Protein AF-A0A7S3U3I6-F1 (afdb_monomer_lite)

Structure (mmCIF, N/CA/C/O backbone):
data_AF-A0A7S3U3I6-F1
#
_entry.id   AF-A0A7S3U3I6-F1
#
loop_
_atom_site.group_PDB
_atom_site.id
_atom_site.type_symbol
_atom_site.label_atom_id
_atom_site.label_alt_id
_atom_site.label_comp_id
_atom_site.label_asym_id
_atom_site.label_entity_id
_atom_site.label_seq_id
_atom_site.pdbx_PDB_ins_code
_atom_site.Cartn_x
_atom_site.Cartn_y
_atom_site.Cartn_z
_atom_site.occupancy
_atom_site.B_iso_or_equiv
_atom_site.auth_seq_id
_atom_site.auth_comp_id
_atom_site.auth_asym_id
_atom_site.auth_atom_id
_atom_site.pdbx_PDB_model_num
ATOM 1 N N . GLY A 1 1 ? 5.112 -5.100 -53.451 1.00 37.47 1 GLY A N 1
ATOM 2 C CA . GLY A 1 1 ? 5.862 -5.300 -52.203 1.00 37.47 1 GLY A CA 1
ATOM 3 C C . GLY A 1 1 ? 5.163 -4.511 -51.132 1.00 37.47 1 GLY A C 1
ATOM 4 O O . GLY A 1 1 ? 5.104 -3.299 -51.260 1.00 37.47 1 GLY A O 1
ATOM 5 N N . GLY A 1 2 ? 4.531 -5.191 -50.181 1.00 43.72 2 GLY A N 1
ATOM 6 C CA . GLY A 1 2 ? 3.952 -4.549 -49.007 1.00 43.72 2 GLY A CA 1
ATOM 7 C C . GLY A 1 2 ? 4.929 -4.697 -47.853 1.00 43.72 2 GLY A C 1
ATOM 8 O O . GLY A 1 2 ? 5.179 -5.818 -47.425 1.00 43.72 2 GLY A O 1
ATOM 9 N N . GLU A 1 3 ? 5.477 -3.589 -47.367 1.00 42.44 3 GLU A N 1
ATOM 10 C CA . GLU A 1 3 ? 6.184 -3.547 -46.089 1.00 42.44 3 GLU A CA 1
ATOM 11 C C . GLU A 1 3 ? 5.252 -2.912 -45.058 1.00 42.44 3 GLU A C 1
ATOM 13 O O . GLU A 1 3 ? 5.137 -1.695 -44.933 1.00 42.44 3 GLU A O 1
ATOM 18 N N . GLY A 1 4 ? 4.529 -3.774 -44.344 1.00 44.22 4 GLY A N 1
ATOM 19 C CA . GLY A 1 4 ? 3.854 -3.418 -43.105 1.00 44.22 4 GLY A CA 1
ATOM 20 C C . GLY A 1 4 ? 4.873 -3.401 -41.972 1.00 44.22 4 GLY A C 1
ATOM 21 O O . GLY A 1 4 ? 5.072 -4.410 -41.303 1.00 44.22 4 GLY A O 1
ATOM 22 N N . GLY A 1 5 ? 5.531 -2.261 -41.767 1.00 40.06 5 GLY A N 1
ATOM 23 C CA . GLY A 1 5 ? 6.366 -2.014 -40.594 1.00 40.06 5 GLY A CA 1
ATOM 24 C C . GLY A 1 5 ? 5.493 -1.757 -39.368 1.00 40.06 5 GLY A C 1
ATOM 25 O O . GLY A 1 5 ? 5.186 -0.609 -39.050 1.00 40.06 5 GLY A O 1
ATOM 26 N N . GLY A 1 6 ? 5.068 -2.822 -38.687 1.00 44.16 6 GLY A N 1
ATOM 27 C CA . GLY A 1 6 ? 4.481 -2.712 -37.356 1.00 44.16 6 GLY A CA 1
ATOM 28 C C . GLY A 1 6 ? 5.524 -2.145 -36.397 1.00 44.16 6 GLY A C 1
ATOM 29 O O . GLY A 1 6 ? 6.498 -2.823 -36.078 1.00 44.16 6 GLY A O 1
ATOM 30 N N . LYS A 1 7 ? 5.345 -0.891 -35.962 1.00 51.12 7 LYS A N 1
ATOM 31 C CA . LYS A 1 7 ? 6.119 -0.312 -34.860 1.00 51.12 7 LYS A CA 1
ATOM 32 C C . LYS A 1 7 ? 5.881 -1.181 -33.629 1.00 51.12 7 LYS A C 1
ATOM 34 O O . LYS A 1 7 ? 4.783 -1.169 -33.080 1.00 51.12 7 LYS A O 1
ATOM 39 N N . GLY A 1 8 ? 6.896 -1.949 -33.243 1.00 48.00 8 GLY A N 1
ATOM 40 C CA . GLY A 1 8 ? 6.916 -2.630 -31.959 1.00 48.00 8 GLY A CA 1
ATOM 41 C C . GLY A 1 8 ? 6.719 -1.583 -30.873 1.00 48.00 8 GLY A C 1
ATOM 42 O O . GLY A 1 8 ? 7.498 -0.638 -30.770 1.00 48.00 8 GLY A O 1
ATOM 43 N N . GLU A 1 9 ? 5.633 -1.712 -30.127 1.00 54.22 9 GLU A N 1
ATOM 44 C CA . GLU A 1 9 ? 5.419 -0.971 -28.893 1.00 54.22 9 GLU A CA 1
ATOM 45 C C . GLU A 1 9 ? 6.648 -1.238 -28.008 1.00 54.22 9 GLU A C 1
ATOM 47 O O . GLU A 1 9 ? 6.913 -2.389 -27.654 1.00 54.22 9 GLU A O 1
ATOM 52 N N . GLU A 1 10 ? 7.477 -0.218 -27.750 1.00 60.72 10 GLU A N 1
ATOM 53 C CA . GLU A 1 10 ? 8.686 -0.396 -26.944 1.00 60.72 10 GLU A CA 1
ATOM 54 C C . GLU A 1 10 ? 8.270 -0.933 -25.575 1.00 60.72 10 GLU A C 1
ATOM 56 O O . GLU A 1 10 ? 7.534 -0.270 -24.841 1.00 60.72 10 GLU A O 1
ATOM 61 N N . VAL A 1 11 ? 8.736 -2.142 -25.253 1.00 64.12 11 VAL A N 1
ATOM 62 C CA . VAL A 1 11 ? 8.244 -3.002 -24.160 1.00 64.12 11 VAL A CA 1
ATOM 63 C C . VAL A 1 11 ? 8.288 -2.326 -22.772 1.00 64.12 11 VAL A C 1
ATOM 65 O O . VAL A 1 11 ? 7.593 -2.763 -21.861 1.00 64.12 11 VAL A O 1
ATOM 68 N N . GLY A 1 12 ? 8.998 -1.203 -22.611 1.00 70.75 12 GLY A N 1
ATOM 69 C CA . GLY A 1 12 ? 9.067 -0.404 -21.379 1.00 70.75 12 GLY A CA 1
ATOM 70 C C . GLY A 1 12 ? 8.345 0.953 -21.405 1.00 70.75 12 GLY A C 1
ATOM 71 O O . GLY A 1 12 ? 8.591 1.776 -20.519 1.00 70.75 12 GLY A O 1
ATOM 72 N N . SER A 1 13 ? 7.497 1.228 -22.399 1.00 73.88 13 SER A N 1
ATOM 73 C CA . SER A 1 13 ? 6.818 2.522 -22.562 1.00 73.88 13 SER A CA 1
ATOM 74 C C . SER A 1 13 ? 5.290 2.427 -22.434 1.00 73.88 13 SER A C 1
ATOM 76 O O . SER A 1 13 ? 4.687 1.391 -22.706 1.00 73.88 13 SER A O 1
ATOM 78 N N . ILE A 1 14 ? 4.656 3.520 -22.001 1.00 74.00 14 ILE A N 1
ATOM 79 C CA . ILE A 1 14 ? 3.203 3.727 -21.984 1.00 74.00 14 ILE A CA 1
ATOM 80 C C . ILE A 1 14 ? 2.933 4.931 -22.887 1.00 74.00 14 ILE A C 1
ATOM 82 O O . ILE A 1 14 ? 3.318 6.053 -22.560 1.00 74.00 14 ILE A O 1
ATOM 86 N N . GLY A 1 15 ? 2.349 4.698 -24.066 1.00 72.69 15 GLY A N 1
ATOM 87 C CA . GLY A 1 15 ? 2.121 5.763 -25.053 1.00 72.69 15 GLY A CA 1
ATOM 88 C C . GLY A 1 15 ? 3.408 6.451 -25.538 1.00 72.69 15 GLY A C 1
ATOM 89 O O . GLY A 1 15 ? 3.387 7.641 -25.837 1.00 72.69 15 GLY A O 1
ATOM 90 N N . GLY A 1 16 ? 4.537 5.731 -25.566 1.00 75.81 16 GLY A N 1
ATOM 91 C CA . GLY A 1 16 ? 5.854 6.271 -25.934 1.00 75.81 16 GLY A CA 1
ATOM 92 C C . GLY A 1 16 ? 6.594 7.010 -24.810 1.00 75.81 16 GLY A C 1
ATOM 93 O O . GLY A 1 16 ? 7.712 7.471 -25.019 1.00 75.81 16 GLY A O 1
ATOM 94 N N . VAL A 1 17 ? 6.013 7.109 -23.608 1.00 81.62 17 VAL A N 1
ATOM 95 C CA . VAL A 1 17 ? 6.689 7.641 -22.412 1.00 81.62 17 VAL A CA 1
ATOM 96 C C . VAL A 1 17 ? 7.253 6.479 -21.591 1.00 81.62 17 VAL A C 1
ATOM 98 O O . VAL A 1 17 ? 6.531 5.504 -21.386 1.00 81.62 17 VAL A O 1
ATOM 101 N N . PRO A 1 18 ? 8.493 6.549 -21.069 1.00 91.50 18 PRO A N 1
ATOM 102 C CA . PRO A 1 18 ? 9.017 5.516 -20.175 1.00 91.50 18 PRO A CA 1
ATOM 103 C C . PRO A 1 18 ? 8.065 5.245 -19.002 1.00 91.50 18 PRO A C 1
ATOM 105 O O . PRO A 1 18 ? 7.634 6.186 -18.332 1.00 91.50 18 PRO A O 1
ATOM 108 N N . ALA A 1 19 ? 7.746 3.974 -18.741 1.00 92.62 19 ALA A N 1
ATOM 109 C CA . ALA A 1 19 ? 6.706 3.586 -17.783 1.00 92.62 19 ALA A CA 1
ATOM 110 C C . ALA A 1 19 ? 6.929 4.176 -16.378 1.00 92.62 19 ALA A C 1
ATOM 112 O O . ALA A 1 19 ? 5.998 4.712 -15.781 1.00 92.62 19 ALA A O 1
ATOM 113 N N . VAL A 1 20 ? 8.175 4.167 -15.892 1.00 95.88 20 VAL A N 1
ATOM 114 C CA . VAL A 1 20 ? 8.541 4.747 -14.588 1.00 95.88 20 VAL A CA 1
ATOM 115 C C . VAL A 1 20 ? 8.333 6.261 -14.568 1.00 95.88 20 VAL A C 1
ATOM 117 O O . VAL A 1 20 ? 7.795 6.799 -13.605 1.00 95.88 20 VAL A O 1
ATOM 120 N N . ARG A 1 21 ? 8.681 6.968 -15.650 1.00 95.88 21 ARG A N 1
ATOM 121 C CA . ARG A 1 21 ? 8.442 8.416 -15.748 1.00 95.88 21 ARG A CA 1
ATOM 122 C C . ARG A 1 21 ? 6.946 8.732 -15.719 1.00 95.88 21 ARG A C 1
ATOM 124 O O . ARG A 1 21 ? 6.551 9.711 -15.093 1.00 95.88 21 ARG A O 1
ATOM 131 N N . PHE A 1 22 ? 6.129 7.925 -16.393 1.00 95.56 22 PHE A N 1
ATOM 132 C CA . PHE A 1 22 ? 4.676 8.076 -16.351 1.00 95.56 22 PHE A CA 1
ATOM 133 C C . PHE A 1 22 ? 4.130 7.834 -14.936 1.00 95.56 22 PHE A C 1
ATOM 135 O O . PHE A 1 22 ? 3.395 8.672 -14.424 1.00 95.56 22 PHE A O 1
ATOM 142 N N . LEU A 1 23 ? 4.563 6.754 -14.276 1.00 96.56 23 LEU A N 1
ATOM 143 C CA . LEU A 1 23 ? 4.208 6.436 -12.890 1.00 96.56 23 LEU A CA 1
ATOM 144 C C . LEU A 1 23 ? 4.522 7.588 -11.927 1.00 96.56 23 LEU A C 1
ATOM 146 O O . LEU A 1 23 ? 3.629 8.028 -11.209 1.00 96.56 23 LEU A O 1
ATOM 150 N N . LEU A 1 24 ? 5.751 8.110 -11.940 1.00 96.69 24 LEU A N 1
ATOM 151 C CA . LEU A 1 24 ? 6.147 9.213 -11.056 1.00 96.69 24 LEU A CA 1
ATOM 152 C C . LEU A 1 24 ? 5.411 10.520 -11.388 1.00 96.69 24 LEU A C 1
ATOM 154 O O . LEU A 1 24 ? 5.084 11.298 -10.495 1.00 96.69 24 LEU A O 1
ATOM 158 N N . GLY A 1 25 ? 5.099 10.753 -12.666 1.00 96.19 25 GLY A N 1
ATOM 159 C CA . GLY A 1 25 ? 4.244 11.865 -13.081 1.00 96.19 25 GLY A CA 1
ATOM 160 C C . GLY A 1 25 ? 2.833 11.763 -12.498 1.00 96.19 25 GLY A C 1
ATOM 161 O O . GLY A 1 25 ? 2.324 12.746 -11.965 1.00 96.19 25 GLY A O 1
ATOM 162 N N . CYS A 1 26 ? 2.221 10.574 -12.546 1.00 95.00 26 CYS A N 1
ATOM 163 C CA . CYS A 1 26 ? 0.936 10.317 -11.897 1.00 95.00 26 CYS A CA 1
ATOM 164 C C . CYS A 1 26 ? 1.032 10.489 -10.380 1.00 95.00 26 CYS A C 1
ATOM 166 O O . CYS A 1 26 ? 0.187 11.162 -9.806 1.00 95.00 26 CYS A O 1
ATOM 168 N N . LEU A 1 27 ? 2.066 9.939 -9.740 1.00 95.50 27 LEU A N 1
ATOM 169 C CA . LEU A 1 27 ? 2.263 10.047 -8.295 1.00 95.50 27 LEU A CA 1
ATOM 170 C C . LEU A 1 27 ? 2.212 11.508 -7.824 1.00 95.50 27 LEU A C 1
ATOM 172 O O . LEU A 1 27 ? 1.440 11.847 -6.936 1.00 95.50 27 LEU A O 1
ATOM 176 N N . ARG A 1 28 ? 2.953 12.390 -8.502 1.00 94.12 28 ARG A N 1
ATOM 177 C CA . ARG A 1 28 ? 3.013 13.828 -8.188 1.00 94.12 28 ARG A CA 1
ATOM 178 C C . ARG A 1 28 ? 1.715 14.575 -8.476 1.00 94.12 28 ARG A C 1
ATOM 180 O O . ARG A 1 28 ? 1.442 15.582 -7.838 1.00 94.12 28 ARG A O 1
ATOM 187 N N . ALA A 1 29 ? 0.931 14.118 -9.449 1.00 92.81 29 ALA A N 1
ATOM 188 C CA . ALA A 1 29 ? -0.339 14.751 -9.797 1.00 92.81 29 ALA A CA 1
ATOM 189 C C . ALA A 1 29 ? -1.441 14.495 -8.755 1.00 92.81 29 ALA A C 1
ATOM 191 O O . ALA A 1 29 ? -2.375 15.285 -8.660 1.00 92.81 29 ALA A O 1
ATOM 192 N N . PHE A 1 30 ? -1.332 13.401 -7.999 1.00 88.00 30 PHE A N 1
ATOM 193 C CA . PHE A 1 30 ? -2.314 12.967 -7.000 1.00 88.00 30 PHE A CA 1
ATOM 194 C C . PHE A 1 30 ? -1.783 13.061 -5.562 1.00 88.00 30 PHE A C 1
ATOM 196 O O . PHE A 1 30 ? -2.399 12.528 -4.637 1.00 88.00 30 PHE A O 1
ATOM 203 N N . ASP A 1 31 ? -0.637 13.714 -5.371 1.00 83.12 31 ASP A N 1
ATOM 204 C CA . ASP A 1 31 ? -0.024 13.858 -4.058 1.00 83.12 31 ASP A CA 1
ATOM 205 C C . ASP A 1 31 ? -0.957 14.610 -3.093 1.00 83.12 31 ASP A C 1
ATOM 207 O O . ASP A 1 31 ? -1.522 15.655 -3.428 1.00 83.12 31 ASP A O 1
ATOM 211 N N . GLY A 1 32 ? -1.146 14.048 -1.899 1.00 85.06 32 GLY A N 1
ATOM 212 C CA . GLY A 1 32 ? -2.012 14.606 -0.859 1.00 85.06 32 GLY A CA 1
ATOM 213 C C . GLY A 1 32 ? -3.526 14.556 -1.122 1.00 85.06 32 GLY A C 1
ATOM 214 O O . GLY A 1 32 ? -4.253 15.331 -0.497 1.00 85.06 32 GLY A O 1
ATOM 215 N N . GLU A 1 33 ? -4.025 13.687 -2.008 1.00 92.31 33 GLU A N 1
ATOM 216 C CA . GLU A 1 33 ? -5.468 13.497 -2.229 1.00 92.31 33 GLU A CA 1
ATOM 217 C C . GLU A 1 33 ? -6.193 13.040 -0.946 1.00 92.31 33 GLU A C 1
ATOM 219 O O . GLU A 1 33 ? -5.807 12.066 -0.304 1.00 92.31 33 GLU A O 1
ATOM 224 N N . LYS A 1 34 ? -7.279 13.729 -0.575 1.00 90.81 34 LYS A N 1
ATOM 225 C CA . LYS A 1 34 ? -8.028 13.480 0.672 1.00 90.81 34 LYS A CA 1
ATOM 226 C C . LYS A 1 34 ? -9.437 12.951 0.443 1.00 90.81 34 LYS A C 1
ATOM 228 O O . LYS A 1 34 ? -10.029 12.402 1.371 1.00 90.81 34 LYS A O 1
ATOM 233 N N . ASP A 1 35 ? -9.999 13.114 -0.755 1.00 92.94 35 ASP A N 1
ATOM 234 C CA . ASP A 1 35 ? -11.304 12.544 -1.074 1.00 92.94 35 ASP A CA 1
ATOM 235 C C . ASP A 1 35 ? -11.174 11.012 -1.178 1.00 92.94 35 ASP A C 1
ATOM 237 O O . ASP A 1 35 ? -10.380 10.511 -1.981 1.00 92.94 35 ASP A O 1
ATOM 241 N N . PRO A 1 36 ? -11.951 10.229 -0.407 1.00 94.12 36 PRO A N 1
ATOM 242 C CA . PRO A 1 36 ? -11.811 8.774 -0.365 1.00 94.12 36 PRO A CA 1
ATOM 243 C C . PRO A 1 36 ? -12.110 8.101 -1.717 1.00 94.12 36 PRO A C 1
ATOM 245 O O . PRO A 1 36 ? -11.595 7.018 -1.996 1.00 94.12 36 PRO A O 1
ATOM 248 N N . ARG A 1 37 ? -12.910 8.720 -2.594 1.00 94.25 37 ARG A N 1
ATOM 249 C CA . ARG A 1 37 ? -13.220 8.187 -3.934 1.00 94.25 37 ARG A CA 1
ATOM 250 C C . ARG A 1 37 ? -12.038 8.367 -4.872 1.00 94.25 37 ARG A C 1
ATOM 252 O O . ARG A 1 37 ? -11.672 7.441 -5.606 1.00 94.25 37 ARG A O 1
ATOM 259 N N . ASN A 1 38 ? -11.424 9.543 -4.814 1.00 95.12 38 ASN A N 1
ATOM 260 C CA . ASN A 1 38 ? -10.238 9.848 -5.598 1.00 95.12 38 ASN A CA 1
ATOM 261 C C . ASN A 1 38 ? -9.046 9.028 -5.103 1.00 95.12 38 ASN A C 1
ATOM 263 O O . ASN A 1 38 ? -8.368 8.414 -5.922 1.00 95.12 38 ASN A O 1
ATOM 267 N N . LEU A 1 39 ? -8.859 8.913 -3.784 1.00 95.75 39 LEU A N 1
ATOM 268 C CA . LEU A 1 39 ? -7.817 8.080 -3.186 1.00 95.75 39 LEU A CA 1
ATOM 269 C C . LEU A 1 39 ? -7.962 6.613 -3.606 1.00 95.75 39 LEU A C 1
ATOM 271 O O . LEU A 1 39 ? -6.990 5.987 -4.023 1.00 95.75 39 LEU A O 1
ATOM 275 N N . LEU A 1 40 ? -9.179 6.059 -3.575 1.00 96.25 40 LEU A N 1
ATOM 276 C CA . LEU A 1 40 ? -9.415 4.690 -4.035 1.00 96.25 40 LEU A CA 1
ATOM 277 C C . LEU A 1 40 ? -9.026 4.511 -5.513 1.00 96.25 40 LEU A C 1
ATOM 279 O O . LEU A 1 40 ? -8.371 3.528 -5.866 1.00 96.25 40 LEU A O 1
ATOM 283 N N . SER A 1 41 ? -9.396 5.467 -6.367 1.00 96.19 41 SER A N 1
ATOM 284 C CA . SER A 1 41 ? -9.062 5.455 -7.798 1.00 96.19 41 SER A CA 1
ATOM 285 C C . SER A 1 41 ? -7.553 5.584 -8.030 1.00 96.19 41 SER A C 1
ATOM 287 O O . SER A 1 41 ? -6.975 4.848 -8.833 1.00 96.19 41 SER A O 1
ATOM 289 N N . PHE A 1 42 ? -6.899 6.465 -7.276 1.00 96.06 42 PHE A N 1
ATOM 290 C CA . PHE A 1 42 ? -5.458 6.676 -7.302 1.00 96.06 42 PHE A CA 1
ATOM 291 C C . PHE A 1 42 ? -4.692 5.413 -6.898 1.00 96.06 42 PHE A C 1
ATOM 293 O O . PHE A 1 42 ? -3.815 4.966 -7.637 1.00 96.06 42 PHE A O 1
ATOM 300 N N . LEU A 1 43 ? -5.073 4.764 -5.794 1.00 97.12 43 LEU A N 1
ATOM 301 C CA . LEU A 1 43 ? -4.449 3.517 -5.347 1.00 97.12 43 LEU A CA 1
ATOM 302 C C . LEU A 1 43 ? -4.577 2.411 -6.406 1.00 97.12 43 LEU A C 1
ATOM 304 O O . LEU A 1 43 ? -3.614 1.689 -6.669 1.00 97.12 43 LEU A O 1
ATOM 308 N N . GLN A 1 44 ? -5.737 2.289 -7.057 1.00 97.25 44 GLN A N 1
ATOM 309 C CA . GLN A 1 44 ? -5.948 1.314 -8.133 1.00 97.25 44 GLN A CA 1
ATOM 310 C C . GLN A 1 44 ? -5.096 1.605 -9.375 1.00 97.25 44 GLN A C 1
ATOM 312 O O . GLN A 1 44 ? -4.565 0.666 -9.986 1.00 97.25 44 GLN A O 1
ATOM 317 N N . LEU A 1 45 ? -4.948 2.883 -9.735 1.00 96.69 45 LEU A N 1
ATOM 318 C CA . LEU A 1 45 ? -4.067 3.326 -10.812 1.00 96.69 45 LEU A CA 1
ATOM 319 C C . LEU A 1 45 ? -2.610 2.984 -10.486 1.00 96.69 45 LEU A C 1
ATOM 321 O O . LEU A 1 45 ? -1.962 2.289 -11.271 1.00 96.69 45 LEU A O 1
ATOM 325 N N . LEU A 1 46 ? -2.119 3.390 -9.311 1.00 97.06 46 LEU A N 1
ATOM 326 C CA . LEU A 1 46 ? -0.752 3.103 -8.875 1.00 97.06 46 LEU A CA 1
ATOM 327 C C . LEU A 1 46 ? -0.460 1.609 -8.863 1.00 97.06 46 LEU A C 1
ATOM 329 O O . LEU A 1 46 ? 0.568 1.195 -9.388 1.00 97.06 46 LEU A O 1
ATOM 333 N N . ARG A 1 47 ? -1.376 0.784 -8.346 1.00 97.88 47 ARG A N 1
ATOM 334 C CA . ARG A 1 47 ? -1.239 -0.680 -8.367 1.00 97.88 47 ARG A CA 1
ATOM 335 C C . ARG A 1 47 ? -0.990 -1.201 -9.777 1.00 97.88 47 ARG A C 1
ATOM 337 O O . ARG A 1 47 ? -0.096 -2.016 -9.985 1.00 97.88 47 ARG A O 1
ATOM 344 N N . THR A 1 48 ? -1.779 -0.729 -10.738 1.00 97.81 48 THR A N 1
ATOM 345 C CA . THR A 1 48 ? -1.677 -1.150 -12.141 1.00 97.81 48 THR A CA 1
ATOM 346 C C . THR A 1 48 ? -0.332 -0.742 -12.737 1.00 97.81 48 THR A C 1
ATOM 348 O O . THR A 1 48 ? 0.321 -1.541 -13.407 1.00 97.81 48 THR A O 1
ATOM 351 N N . LEU A 1 49 ? 0.116 0.483 -12.456 1.00 97.12 49 LEU A N 1
ATOM 352 C CA . LEU A 1 49 ? 1.382 1.006 -12.960 1.00 97.12 49 LEU A CA 1
ATOM 353 C C . LEU A 1 49 ? 2.599 0.332 -12.314 1.00 97.12 49 LEU A C 1
ATOM 355 O O . LEU A 1 49 ? 3.541 -0.002 -13.028 1.00 97.12 49 LEU A O 1
ATOM 359 N N . CYS A 1 50 ? 2.563 0.061 -11.008 1.00 97.69 50 CYS A N 1
ATOM 360 C CA . CYS A 1 50 ? 3.614 -0.674 -10.300 1.00 97.69 50 CYS A CA 1
ATOM 361 C C . CYS A 1 50 ? 3.740 -2.103 -10.838 1.00 97.69 50 CYS A C 1
ATOM 363 O O . CYS A 1 50 ? 4.832 -2.519 -11.220 1.00 97.69 50 CYS A O 1
ATOM 365 N N . ALA A 1 51 ? 2.617 -2.821 -10.962 1.00 96.88 51 ALA A N 1
ATOM 366 C CA . ALA A 1 51 ? 2.602 -4.171 -11.525 1.00 96.88 51 ALA A CA 1
ATOM 367 C C . ALA A 1 51 ? 3.133 -4.192 -12.966 1.00 96.88 51 ALA A C 1
ATOM 369 O O . ALA A 1 51 ? 3.865 -5.103 -13.349 1.00 96.88 51 ALA A O 1
ATOM 370 N N . ARG A 1 52 ? 2.808 -3.169 -13.771 1.00 95.50 52 ARG A N 1
ATOM 371 C CA . ARG A 1 52 ? 3.347 -3.032 -15.128 1.00 95.50 52 ARG A CA 1
ATOM 372 C C . ARG A 1 52 ? 4.853 -2.785 -15.117 1.00 95.50 52 ARG A C 1
ATOM 374 O O . ARG A 1 52 ? 5.545 -3.438 -15.891 1.00 95.50 52 ARG A O 1
ATOM 381 N N . CYS A 1 53 ? 5.348 -1.876 -14.274 1.00 96.31 53 CYS A N 1
ATOM 382 C CA . CYS A 1 53 ? 6.780 -1.583 -14.158 1.00 96.31 53 CYS A CA 1
ATOM 383 C C . CYS A 1 53 ? 7.576 -2.822 -13.733 1.00 96.31 53 CYS A C 1
ATOM 385 O O . CYS A 1 53 ? 8.629 -3.083 -14.314 1.00 96.31 53 CYS A O 1
ATOM 387 N N . GLU A 1 54 ? 7.045 -3.617 -12.799 1.00 95.06 54 GLU A N 1
ATOM 388 C CA . GLU A 1 54 ? 7.635 -4.900 -12.405 1.00 95.06 54 GLU A CA 1
ATOM 389 C C . GLU A 1 54 ? 7.641 -5.892 -13.576 1.00 95.06 54 GLU A C 1
ATOM 391 O O . GLU A 1 54 ? 8.691 -6.417 -13.939 1.00 95.06 54 GLU A O 1
ATOM 396 N N . ALA A 1 55 ? 6.486 -6.106 -14.216 1.00 94.88 55 ALA A N 1
ATOM 397 C CA . ALA A 1 55 ? 6.314 -7.124 -15.253 1.00 94.88 55 ALA A CA 1
ATOM 398 C C . ALA A 1 55 ? 7.205 -6.910 -16.486 1.00 94.88 55 ALA A C 1
ATOM 400 O O . ALA A 1 55 ? 7.604 -7.879 -17.128 1.00 94.88 55 ALA A O 1
ATOM 401 N N . VAL A 1 56 ? 7.507 -5.655 -16.832 1.00 93.44 56 VAL A N 1
ATOM 402 C CA . VAL A 1 56 ? 8.374 -5.320 -17.976 1.00 93.44 56 VAL A CA 1
ATOM 403 C C . VAL A 1 56 ? 9.814 -5.012 -17.571 1.00 93.44 56 VAL A C 1
ATOM 405 O O . VAL A 1 56 ? 10.593 -4.584 -18.420 1.00 93.44 56 VAL A O 1
ATOM 408 N N . ALA A 1 57 ? 10.163 -5.196 -16.291 1.00 93.50 57 ALA A N 1
ATOM 409 C CA . ALA A 1 57 ? 11.455 -4.811 -15.724 1.00 93.50 57 ALA A CA 1
ATOM 410 C C . ALA A 1 57 ? 11.860 -3.382 -16.138 1.00 93.50 57 ALA A C 1
ATOM 412 O O . ALA A 1 57 ? 12.953 -3.148 -16.658 1.00 93.50 57 ALA A O 1
ATOM 413 N N . ALA A 1 58 ? 10.937 -2.430 -15.963 1.00 94.50 58 ALA A N 1
ATOM 414 C CA . ALA A 1 58 ? 11.103 -1.072 -16.457 1.00 94.50 58 ALA A CA 1
ATOM 415 C C . ALA A 1 58 ? 12.381 -0.424 -15.898 1.00 94.50 58 ALA A C 1
ATOM 417 O O . ALA A 1 58 ? 12.655 -0.472 -14.696 1.00 94.50 58 ALA A O 1
ATOM 418 N N . ALA A 1 59 ? 13.158 0.213 -16.776 1.00 93.25 59 ALA A N 1
ATOM 419 C CA . ALA A 1 59 ? 14.370 0.919 -16.380 1.00 93.25 59 ALA A CA 1
ATOM 420 C C . ALA A 1 59 ? 14.047 2.016 -15.349 1.00 93.25 59 ALA A C 1
ATOM 422 O O . ALA A 1 59 ? 13.127 2.811 -15.557 1.00 93.25 59 ALA A O 1
ATOM 423 N N . GLY A 1 60 ? 14.801 2.056 -14.248 1.00 95.00 60 GLY A N 1
ATOM 424 C CA . GLY A 1 60 ? 14.581 2.998 -13.146 1.00 95.00 60 GLY A CA 1
ATOM 425 C C . GLY A 1 60 ? 13.545 2.551 -12.107 1.00 95.00 60 GLY A C 1
ATOM 426 O O . GLY A 1 60 ? 13.270 3.298 -11.172 1.00 95.00 60 GLY A O 1
ATOM 427 N N . TRP A 1 61 ? 12.922 1.372 -12.262 1.00 96.75 61 TRP A N 1
ATOM 428 C CA . TRP A 1 61 ? 11.880 0.926 -11.331 1.00 96.75 61 TRP A CA 1
ATOM 429 C C . TRP A 1 61 ? 12.433 0.694 -9.923 1.00 96.75 61 TRP A C 1
ATOM 431 O O . TRP A 1 61 ? 11.832 1.150 -8.958 1.00 96.75 61 TRP A O 1
ATOM 441 N N . SER A 1 62 ? 13.602 0.055 -9.802 1.00 95.94 62 SER A N 1
ATOM 442 C CA . SER A 1 62 ? 14.239 -0.206 -8.502 1.00 95.94 62 SER A CA 1
ATOM 443 C C . SER A 1 62 ? 14.459 1.077 -7.698 1.00 95.94 62 SER A C 1
ATOM 445 O O . SER A 1 62 ? 14.265 1.089 -6.489 1.00 95.94 62 SER A O 1
ATOM 447 N N . GLU A 1 63 ? 14.850 2.148 -8.382 1.00 96.25 63 GLU A N 1
ATOM 448 C CA . GLU A 1 63 ? 15.140 3.462 -7.823 1.00 96.25 63 GLU A CA 1
ATOM 449 C C . GLU A 1 63 ? 13.855 4.229 -7.476 1.00 96.25 63 GLU A C 1
ATOM 451 O O . GLU A 1 63 ? 13.823 4.972 -6.500 1.00 96.25 63 GLU A O 1
ATOM 456 N N . ALA A 1 64 ? 12.781 4.022 -8.244 1.00 97.56 64 ALA A N 1
ATOM 457 C CA . ALA A 1 64 ? 11.489 4.676 -8.044 1.00 97.56 64 ALA A CA 1
ATOM 458 C C . ALA A 1 64 ? 10.640 4.059 -6.917 1.00 97.56 64 ALA A C 1
ATOM 460 O O . ALA A 1 64 ? 9.741 4.726 -6.407 1.00 97.56 64 ALA A O 1
ATOM 461 N N . VAL A 1 65 ? 10.906 2.807 -6.520 1.00 97.94 65 VAL A N 1
ATOM 462 C CA . VAL A 1 65 ? 10.137 2.093 -5.479 1.00 97.94 65 VAL A CA 1
ATOM 463 C C . VAL A 1 65 ? 10.059 2.882 -4.169 1.00 97.94 65 VAL A C 1
ATOM 465 O O . VAL A 1 65 ? 9.000 2.887 -3.549 1.00 97.94 65 VAL A O 1
ATOM 468 N N . GLY A 1 66 ? 11.134 3.574 -3.773 1.00 98.06 66 GLY A N 1
ATOM 469 C CA . GLY A 1 66 ? 11.153 4.404 -2.562 1.00 98.06 66 GLY A CA 1
ATOM 470 C C . GLY A 1 66 ? 10.150 5.560 -2.615 1.00 98.06 66 GLY A C 1
ATOM 471 O O . GLY A 1 66 ? 9.296 5.657 -1.744 1.00 98.06 66 GLY A O 1
ATOM 472 N N . GLU A 1 67 ? 10.175 6.364 -3.685 1.00 97.62 67 GLU A N 1
ATOM 473 C CA . GLU A 1 67 ? 9.257 7.509 -3.860 1.00 97.62 67 GLU A CA 1
ATOM 474 C C . GLU A 1 67 ? 7.789 7.050 -3.877 1.00 97.62 67 GLU A C 1
ATOM 476 O O . GLU A 1 67 ? 6.917 7.684 -3.283 1.00 97.62 67 GLU A O 1
ATOM 481 N N . VAL A 1 68 ? 7.506 5.906 -4.511 1.00 97.69 68 VAL A N 1
ATOM 482 C CA . VAL A 1 68 ? 6.156 5.327 -4.510 1.00 97.69 68 VAL A CA 1
ATOM 483 C C . VAL A 1 68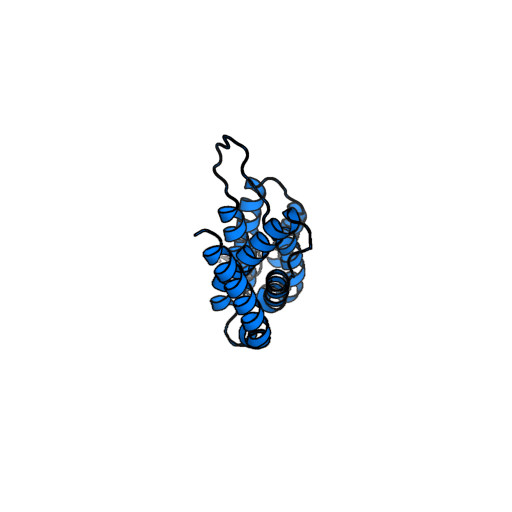 ? 5.765 4.829 -3.120 1.00 97.69 68 VAL A C 1
ATOM 485 O O . VAL A 1 68 ? 4.627 5.040 -2.704 1.00 97.69 68 VAL A O 1
ATOM 488 N N . PHE A 1 69 ? 6.679 4.171 -2.403 1.00 98.19 69 PHE A N 1
ATOM 489 C CA . PHE A 1 69 ? 6.419 3.692 -1.050 1.00 98.19 69 PHE A CA 1
ATOM 490 C C . PHE A 1 69 ? 6.094 4.846 -0.102 1.00 98.19 69 PHE A C 1
ATOM 492 O O . PHE A 1 69 ? 5.063 4.776 0.558 1.00 98.19 69 PHE A O 1
ATOM 499 N N . ASP A 1 70 ? 6.894 5.915 -0.107 1.00 96.50 70 ASP A N 1
ATOM 500 C CA . ASP A 1 70 ? 6.705 7.079 0.767 1.00 96.50 70 ASP A CA 1
ATOM 501 C C . ASP A 1 70 ? 5.312 7.704 0.583 1.00 96.50 70 ASP A C 1
ATOM 503 O O . ASP A 1 70 ? 4.617 8.026 1.552 1.00 96.50 70 ASP A O 1
ATOM 507 N N . SER A 1 71 ? 4.857 7.802 -0.671 1.00 95.31 71 SER A N 1
ATOM 508 C CA . SER A 1 71 ? 3.517 8.302 -0.994 1.00 95.31 71 SER A CA 1
ATOM 509 C C . SER A 1 71 ? 2.404 7.363 -0.513 1.00 95.31 71 SER A C 1
ATOM 511 O O . SER A 1 71 ? 1.367 7.827 -0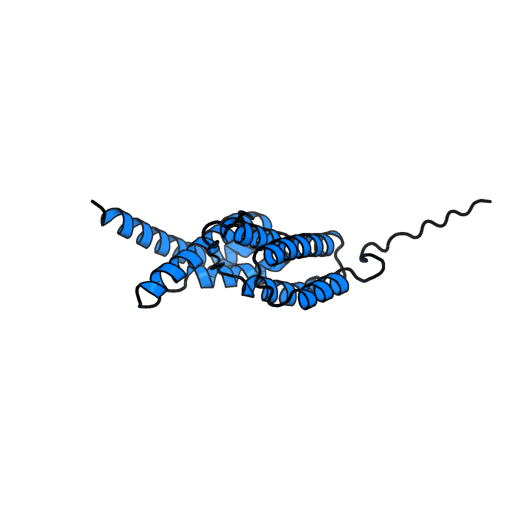.046 1.00 95.31 71 SER A O 1
ATOM 513 N N . LEU A 1 72 ? 2.601 6.042 -0.583 1.00 95.88 72 LEU A N 1
ATOM 514 C CA . LEU A 1 72 ? 1.627 5.071 -0.074 1.00 95.88 72 LEU A CA 1
ATOM 515 C C . LEU A 1 72 ? 1.587 5.058 1.457 1.00 95.88 72 LEU A C 1
ATOM 517 O O . LEU A 1 72 ? 0.497 5.040 2.029 1.00 95.88 72 LEU A O 1
ATOM 521 N N . SER A 1 73 ? 2.745 5.081 2.121 1.00 95.44 73 SER A N 1
ATOM 522 C CA . SER A 1 73 ? 2.841 5.036 3.583 1.00 95.44 73 SER A CA 1
ATOM 523 C C . SER A 1 73 ? 2.231 6.261 4.253 1.00 95.44 73 SER A C 1
ATOM 525 O O . SER A 1 73 ? 1.746 6.144 5.371 1.00 95.44 73 SER A O 1
ATOM 527 N N . TYR A 1 74 ? 2.172 7.405 3.561 1.00 93.44 74 TYR A N 1
ATOM 528 C CA . TYR A 1 74 ? 1.515 8.616 4.063 1.00 93.44 74 TYR A CA 1
ATOM 529 C C . TYR A 1 74 ? 0.033 8.407 4.424 1.00 93.44 74 TYR A C 1
ATOM 531 O O . TYR A 1 74 ? -0.499 9.090 5.295 1.00 93.44 74 TYR A O 1
ATOM 539 N N . TYR A 1 75 ? -0.639 7.454 3.774 1.00 94.00 75 TYR A N 1
ATOM 540 C CA . TYR A 1 75 ? -2.046 7.145 4.034 1.00 94.00 75 TYR A CA 1
ATOM 541 C C . TYR A 1 75 ? -2.247 6.078 5.122 1.00 94.00 75 TYR A C 1
ATOM 543 O O . TYR A 1 75 ? -3.383 5.675 5.364 1.00 94.00 75 TYR A O 1
ATOM 551 N N . PHE A 1 76 ? -1.181 5.574 5.745 1.00 93.81 76 PHE A N 1
ATOM 552 C CA . PHE A 1 76 ? -1.259 4.531 6.764 1.00 93.81 76 PHE A CA 1
ATOM 553 C C . PHE A 1 76 ? -1.012 5.110 8.176 1.00 93.81 76 PHE A C 1
ATOM 555 O O . PHE A 1 76 ? -0.053 5.861 8.339 1.00 93.81 76 PHE A O 1
ATOM 562 N N . PRO A 1 77 ? -1.809 4.738 9.201 1.00 94.06 77 PRO A N 1
ATOM 563 C CA . PRO A 1 77 ? -3.038 3.946 9.110 1.00 94.06 77 PRO A CA 1
ATOM 564 C C . PRO A 1 77 ? -4.184 4.741 8.461 1.00 94.06 77 PRO A C 1
ATOM 566 O O . PRO A 1 77 ? -4.231 5.968 8.513 1.00 94.06 77 PRO A O 1
ATOM 569 N N . ILE A 1 78 ? -5.145 4.042 7.851 1.00 93.69 78 ILE A N 1
ATOM 570 C CA . ILE A 1 78 ? -6.322 4.699 7.267 1.00 93.69 78 ILE A CA 1
ATOM 571 C C . ILE A 1 78 ? -7.273 5.080 8.406 1.00 93.69 78 ILE A C 1
ATOM 573 O O . ILE A 1 78 ? -7.873 4.192 8.998 1.00 93.69 78 ILE A O 1
ATOM 577 N N . SER A 1 79 ? -7.501 6.370 8.656 1.00 89.62 79 SER A N 1
ATOM 578 C CA . SER A 1 79 ? -8.423 6.874 9.698 1.00 89.62 79 SER A CA 1
ATOM 579 C C . SER A 1 79 ? -9.813 7.281 9.170 1.00 89.62 79 SER A C 1
ATOM 581 O O . SER A 1 79 ? -10.613 7.917 9.857 1.00 89.62 79 SER A O 1
ATOM 583 N N . PHE A 1 80 ? -10.139 6.917 7.925 1.00 90.12 80 PHE A N 1
ATOM 584 C CA . PHE A 1 80 ? -11.388 7.318 7.273 1.00 90.12 80 PHE A CA 1
ATOM 585 C C . PHE A 1 80 ? -12.636 6.747 7.965 1.00 90.12 80 PHE A C 1
ATOM 587 O O . PHE A 1 80 ? -12.778 5.532 8.117 1.00 90.12 80 PHE A O 1
ATOM 594 N N . THR A 1 81 ? -13.588 7.630 8.267 1.00 88.69 81 THR A N 1
ATOM 595 C CA . THR A 1 81 ? -14.940 7.279 8.713 1.00 88.69 81 THR A CA 1
ATOM 596 C C . THR A 1 81 ? -15.959 7.869 7.732 1.00 88.69 81 THR A C 1
ATOM 598 O O . THR A 1 81 ? -15.953 9.087 7.532 1.00 88.69 81 THR A O 1
ATOM 601 N N . PRO A 1 82 ? -16.825 7.051 7.099 1.00 86.44 82 PRO A N 1
ATOM 602 C CA . PRO A 1 82 ? -17.825 7.556 6.163 1.00 86.44 82 PRO A CA 1
ATOM 603 C C . PRO A 1 82 ? -18.795 8.526 6.851 1.00 86.44 82 PRO A C 1
ATOM 605 O O . PRO A 1 82 ? -19.248 8.238 7.963 1.00 86.44 82 PRO A O 1
ATOM 608 N N . PRO A 1 83 ? -19.160 9.650 6.211 1.00 86.38 83 PRO A N 1
ATOM 609 C CA . PRO A 1 83 ? -20.158 10.547 6.769 1.00 86.38 83 PRO A CA 1
ATOM 610 C C . PRO A 1 83 ? -21.544 9.872 6.819 1.00 86.38 83 PRO A C 1
ATOM 612 O O . PRO A 1 83 ? -21.852 9.015 5.982 1.00 86.38 83 PRO A O 1
ATOM 615 N N . PRO A 1 84 ? -22.416 10.255 7.773 1.00 85.81 84 PRO A N 1
ATOM 616 C CA . PRO A 1 84 ? -23.770 9.716 7.858 1.00 85.81 84 PRO A CA 1
ATOM 617 C C . PRO A 1 84 ? -24.542 9.936 6.551 1.00 85.81 84 PRO A C 1
ATOM 619 O O . PRO A 1 84 ? -24.634 11.060 6.063 1.00 85.81 84 PRO A O 1
ATOM 622 N N . GLY A 1 85 ? -25.121 8.867 5.997 1.00 80.19 85 GLY A N 1
ATOM 623 C CA . GLY A 1 85 ? -25.905 8.939 4.760 1.00 80.19 85 GLY A CA 1
ATOM 624 C C . GLY A 1 85 ? -25.082 9.020 3.469 1.00 80.19 85 GLY A C 1
ATOM 625 O O . GLY A 1 85 ? -25.634 9.419 2.444 1.00 80.19 85 GLY A O 1
ATOM 626 N N . ASP A 1 86 ? -23.795 8.650 3.490 1.00 80.62 86 ASP A N 1
ATOM 627 C CA . ASP A 1 86 ? -22.984 8.578 2.271 1.00 80.62 86 ASP A CA 1
ATOM 628 C C . ASP A 1 86 ? -23.587 7.605 1.242 1.00 80.62 86 ASP A C 1
ATOM 630 O O . ASP A 1 86 ? -23.713 6.402 1.479 1.00 80.62 86 ASP A O 1
ATOM 634 N N . SER A 1 87 ? -23.932 8.133 0.068 1.00 83.62 87 SER A N 1
ATOM 635 C CA . SER A 1 87 ? -24.491 7.373 -1.049 1.00 83.62 87 SER A CA 1
ATOM 636 C C . SER A 1 87 ? -23.445 6.578 -1.834 1.00 83.62 87 SER A C 1
ATOM 638 O O . SER A 1 87 ? -23.817 5.707 -2.620 1.00 83.62 87 SER A O 1
ATOM 640 N N . HIS A 1 88 ? -22.149 6.853 -1.643 1.00 82.25 88 HIS A N 1
ATOM 641 C CA . HIS A 1 88 ? -21.073 6.207 -2.400 1.00 82.25 88 HIS A CA 1
ATOM 642 C C . HIS A 1 88 ? -20.630 4.874 -1.787 1.00 82.25 88 HIS A C 1
ATOM 644 O O . HIS A 1 88 ? -20.079 4.032 -2.496 1.00 82.25 88 HIS A O 1
ATOM 650 N N . GLY A 1 89 ? -20.858 4.671 -0.485 1.00 88.19 89 GLY A N 1
ATOM 651 C CA . GLY A 1 89 ? -20.580 3.405 0.198 1.00 88.19 89 GLY A CA 1
ATOM 652 C C . GLY A 1 89 ? -19.095 3.033 0.258 1.00 88.19 89 GLY A C 1
ATOM 653 O O . GLY A 1 89 ? -18.756 1.852 0.385 1.00 88.19 89 GLY A O 1
ATOM 654 N N . ILE A 1 90 ? -18.186 4.009 0.148 1.00 93.31 90 ILE A N 1
ATOM 655 C CA . ILE A 1 90 ? -16.763 3.748 0.380 1.00 93.31 90 ILE A CA 1
ATOM 656 C C . ILE A 1 90 ? -16.552 3.533 1.874 1.00 93.31 90 ILE A C 1
ATOM 658 O O . ILE A 1 90 ? -17.115 4.236 2.704 1.00 93.31 90 ILE A O 1
ATOM 662 N N . THR A 1 91 ? -15.736 2.541 2.220 1.00 93.19 91 THR A N 1
ATOM 663 C CA . THR A 1 91 ? -15.427 2.185 3.605 1.00 93.19 91 THR A CA 1
ATOM 664 C C . THR A 1 91 ? -13.927 2.287 3.855 1.00 93.19 91 THR A C 1
ATOM 666 O O . THR A 1 91 ? -13.124 2.191 2.921 1.00 93.19 91 THR A O 1
ATOM 669 N N . ARG A 1 92 ? -13.533 2.397 5.130 1.00 93.50 92 ARG A N 1
ATOM 670 C CA . ARG A 1 92 ? -12.132 2.271 5.567 1.00 93.50 92 ARG A CA 1
ATOM 671 C C . ARG A 1 92 ? -11.476 1.006 5.012 1.00 93.50 92 ARG A C 1
ATOM 673 O O . ARG A 1 92 ? -10.373 1.053 4.475 1.00 93.50 92 ARG A O 1
ATOM 680 N N . ALA A 1 93 ? -12.202 -0.111 5.065 1.00 93.56 93 ALA A N 1
ATOM 681 C CA . ALA A 1 93 ? -11.734 -1.400 4.573 1.00 93.56 93 ALA A CA 1
ATOM 682 C C . ALA A 1 93 ? -11.444 -1.395 3.062 1.00 93.56 93 ALA A C 1
ATOM 684 O O . ALA A 1 93 ? -10.481 -2.034 2.633 1.00 93.56 93 ALA A O 1
ATOM 685 N N . HIS A 1 94 ? -12.227 -0.668 2.250 1.00 95.69 94 HIS A N 1
ATOM 686 C CA . HIS A 1 94 ? -11.951 -0.520 0.815 1.00 95.69 94 HIS A CA 1
ATOM 687 C C . HIS A 1 94 ? -10.613 0.181 0.568 1.00 95.69 94 HIS A C 1
ATOM 689 O O . HIS A 1 94 ? -9.814 -0.304 -0.236 1.00 95.69 94 HIS A O 1
ATOM 695 N N . LEU A 1 95 ? -10.355 1.281 1.280 1.00 97.12 95 LEU A N 1
ATOM 696 C CA . LEU A 1 95 ? -9.115 2.047 1.156 1.00 97.12 95 LEU A CA 1
ATOM 697 C C . LEU A 1 95 ? -7.906 1.231 1.618 1.00 97.12 95 LEU A C 1
ATOM 699 O O . LEU A 1 95 ? -6.969 1.050 0.841 1.00 97.12 95 LEU A O 1
ATOM 703 N N . LEU A 1 96 ? -7.971 0.650 2.820 1.00 96.88 96 LEU A N 1
ATOM 704 C CA . LEU A 1 96 ? -6.898 -0.184 3.368 1.00 96.88 96 LEU A CA 1
ATOM 705 C C . LEU A 1 96 ? -6.582 -1.369 2.449 1.00 96.88 96 LEU A C 1
ATOM 707 O O . LEU A 1 96 ? -5.428 -1.617 2.108 1.00 96.88 96 LEU A O 1
ATOM 711 N N . THR A 1 97 ? -7.610 -2.077 1.978 1.00 97.00 97 THR A N 1
ATOM 712 C CA . THR A 1 97 ? -7.423 -3.206 1.056 1.00 97.00 97 THR A CA 1
ATOM 713 C C . THR A 1 97 ? -6.799 -2.754 -0.262 1.00 97.00 97 THR A C 1
ATOM 715 O O . THR A 1 97 ? -5.976 -3.473 -0.828 1.00 97.00 97 THR A O 1
ATOM 718 N N . SER A 1 98 ? -7.187 -1.586 -0.781 1.00 97.81 98 SER A N 1
ATOM 719 C CA . SER A 1 98 ? -6.599 -1.047 -2.007 1.00 97.81 98 SER A CA 1
ATOM 720 C C . SER A 1 98 ? -5.128 -0.686 -1.803 1.00 97.81 98 SER A C 1
ATOM 722 O O . SER A 1 98 ? -4.308 -1.089 -2.621 1.00 97.81 98 SER A O 1
ATOM 724 N N . LEU A 1 99 ? -4.784 -0.036 -0.688 1.00 97.88 99 LEU A N 1
ATOM 725 C CA . LEU A 1 99 ? -3.409 0.308 -0.318 1.00 97.88 99 LEU A CA 1
ATOM 726 C C . LEU A 1 99 ? -2.527 -0.941 -0.186 1.00 97.88 99 LEU A C 1
ATOM 728 O O . LEU A 1 99 ? -1.479 -1.025 -0.825 1.00 97.88 99 LEU A O 1
ATOM 732 N N . ILE A 1 100 ? -2.992 -1.964 0.540 1.00 97.75 100 ILE A N 1
ATOM 733 C CA . ILE A 1 100 ? -2.271 -3.240 0.688 1.00 97.75 100 ILE A CA 1
ATOM 734 C C . ILE A 1 100 ? -2.083 -3.922 -0.673 1.00 97.75 100 ILE A C 1
ATOM 736 O O . ILE A 1 100 ? -1.010 -4.439 -0.972 1.00 97.75 100 ILE A O 1
ATOM 740 N N . ARG A 1 101 ? -3.106 -3.916 -1.538 1.00 97.50 101 ARG A N 1
ATOM 741 C CA . ARG A 1 101 ? -2.995 -4.478 -2.895 1.00 97.50 101 ARG A CA 1
ATOM 742 C C . ARG A 1 101 ? -2.010 -3.710 -3.772 1.00 97.50 101 ARG A C 1
ATOM 744 O O . ARG A 1 101 ? -1.430 -4.324 -4.663 1.00 97.50 101 ARG A O 1
ATOM 751 N N . THR A 1 102 ? -1.838 -2.410 -3.554 1.00 97.81 102 THR A N 1
ATOM 752 C CA . THR A 1 102 ? -0.822 -1.610 -4.246 1.00 97.81 102 THR A CA 1
ATOM 753 C C . THR A 1 102 ? 0.579 -1.980 -3.776 1.00 97.81 102 THR A C 1
ATOM 755 O O . THR A 1 102 ? 1.426 -2.260 -4.617 1.00 97.81 102 THR A O 1
ATOM 758 N N . LEU A 1 103 ? 0.804 -2.100 -2.463 1.00 97.69 103 LEU A N 1
ATOM 759 C CA . LEU A 1 103 ? 2.073 -2.595 -1.908 1.00 97.69 103 LEU A CA 1
ATOM 760 C C . LEU A 1 103 ? 2.388 -4.027 -2.371 1.00 97.69 103 LEU A C 1
ATOM 762 O O . LEU A 1 103 ? 3.535 -4.368 -2.630 1.00 97.69 103 LEU A O 1
ATOM 766 N N . ARG A 1 104 ? 1.362 -4.859 -2.568 1.00 96.56 104 ARG A N 1
ATOM 767 C CA . ARG A 1 104 ? 1.514 -6.216 -3.108 1.00 96.56 104 ARG A CA 1
ATOM 768 C C . ARG A 1 104 ? 1.875 -6.254 -4.600 1.00 96.56 104 ARG A C 1
ATOM 770 O O . ARG A 1 104 ? 2.256 -7.301 -5.106 1.00 96.56 104 ARG A O 1
ATOM 777 N N . ALA A 1 105 ? 1.750 -5.150 -5.336 1.00 96.69 105 ALA A N 1
ATOM 778 C CA . ALA A 1 105 ? 1.974 -5.137 -6.784 1.00 96.69 105 ALA A CA 1
ATOM 779 C C . ALA A 1 105 ? 3.430 -5.427 -7.188 1.00 96.69 105 ALA A C 1
ATOM 781 O O . ALA A 1 105 ? 3.689 -5.696 -8.360 1.00 96.69 105 ALA A O 1
ATOM 782 N N . SER A 1 106 ? 4.370 -5.349 -6.243 1.00 95.69 106 SER A N 1
ATOM 783 C CA . SER A 1 106 ? 5.768 -5.703 -6.458 1.00 95.69 106 SER A CA 1
ATOM 784 C C . SER A 1 106 ? 6.415 -6.209 -5.162 1.00 95.69 106 SER A C 1
ATOM 786 O O . SER A 1 106 ? 6.287 -5.558 -4.123 1.00 95.69 106 SER A O 1
ATOM 788 N N . PRO A 1 107 ? 7.204 -7.299 -5.204 1.00 94.38 107 PRO A N 1
ATOM 789 C CA . PRO A 1 107 ? 7.984 -7.746 -4.050 1.00 94.38 107 PRO A CA 1
ATOM 790 C C . PRO A 1 107 ? 9.100 -6.761 -3.666 1.00 94.38 107 PRO A C 1
ATOM 792 O O . PRO A 1 107 ? 9.682 -6.869 -2.588 1.00 94.38 107 PRO A O 1
ATOM 795 N N . ARG A 1 108 ? 9.411 -5.773 -4.516 1.00 95.06 108 ARG A N 1
ATOM 796 C CA . ARG A 1 108 ? 10.439 -4.760 -4.238 1.00 95.06 108 ARG A CA 1
ATOM 797 C C . ARG A 1 108 ? 10.049 -3.797 -3.128 1.00 95.06 108 ARG A C 1
ATOM 799 O O . ARG A 1 108 ? 10.936 -3.170 -2.565 1.00 95.06 108 ARG A O 1
ATOM 806 N N . PHE A 1 109 ? 8.766 -3.708 -2.781 1.00 96.56 109 PHE A N 1
ATOM 807 C CA . PHE A 1 109 ? 8.324 -2.936 -1.622 1.00 96.56 109 PHE A CA 1
ATOM 808 C C . PHE A 1 109 ? 8.726 -3.576 -0.290 1.00 96.56 109 PHE A C 1
ATOM 810 O O . PHE A 1 109 ? 8.776 -2.880 0.719 1.00 96.56 109 PHE A O 1
ATOM 817 N N . ALA A 1 110 ? 9.037 -4.874 -0.256 1.00 93.88 110 ALA A N 1
ATOM 818 C CA . ALA A 1 110 ? 9.259 -5.605 0.986 1.00 93.88 110 ALA A CA 1
ATOM 819 C C . ALA A 1 110 ? 10.325 -5.018 1.929 1.00 93.88 110 ALA A C 1
ATOM 821 O O . ALA A 1 110 ? 10.036 -4.928 3.123 1.00 93.88 110 ALA A O 1
ATOM 822 N N . PRO A 1 111 ? 11.511 -4.574 1.455 1.00 92.88 111 PRO A N 1
ATOM 823 C CA . PRO A 1 111 ? 12.538 -4.007 2.331 1.00 92.88 111 PRO A CA 1
ATOM 824 C C . PRO A 1 111 ? 12.107 -2.714 3.035 1.00 92.88 111 PRO A C 1
ATOM 826 O O . PRO A 1 111 ? 12.707 -2.359 4.042 1.00 92.88 111 PRO A O 1
ATOM 829 N N . LEU A 1 112 ? 11.091 -2.021 2.512 1.00 95.19 112 LEU A N 1
ATOM 830 C CA . LEU A 1 112 ? 10.543 -0.785 3.077 1.00 95.19 112 LEU A CA 1
ATOM 831 C C . LEU A 1 112 ? 9.281 -1.073 3.900 1.00 95.19 112 LEU A C 1
ATOM 833 O O . LEU A 1 112 ? 9.152 -0.651 5.046 1.00 95.19 112 LEU A O 1
ATOM 837 N N . ALA A 1 113 ? 8.370 -1.863 3.330 1.00 94.94 113 ALA A N 1
ATOM 838 C CA . ALA A 1 113 ? 7.073 -2.159 3.917 1.00 94.94 113 ALA A CA 1
ATOM 839 C C . ALA A 1 113 ? 7.174 -3.027 5.175 1.00 94.94 113 ALA A C 1
ATOM 841 O O . ALA A 1 113 ? 6.415 -2.814 6.113 1.00 94.94 113 ALA A O 1
ATOM 842 N N .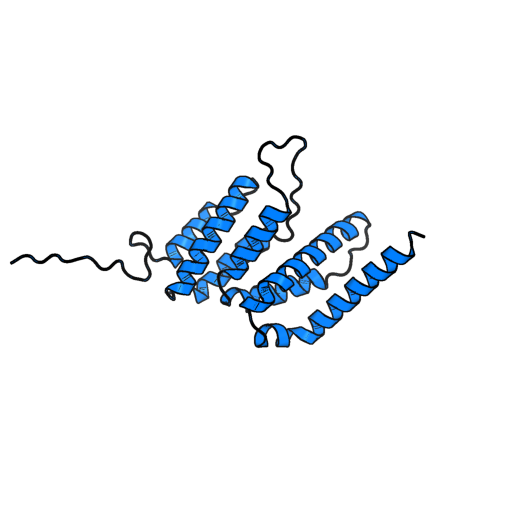 LEU A 1 114 ? 8.083 -4.007 5.218 1.00 91.44 114 LEU A N 1
ATOM 843 C CA . LEU A 1 114 ? 8.194 -4.890 6.379 1.00 91.44 1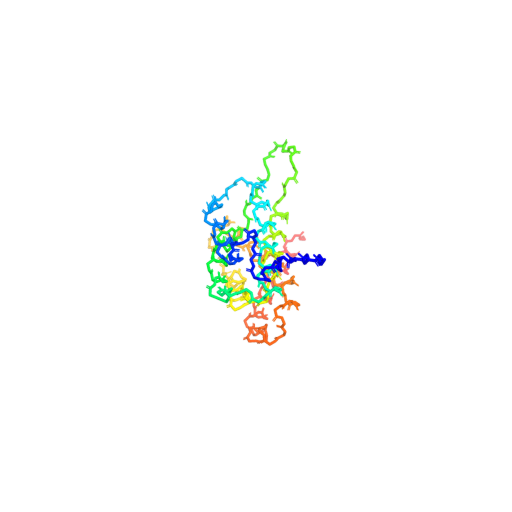14 LEU A CA 1
ATOM 844 C C . LEU A 1 114 ? 8.652 -4.137 7.641 1.00 91.44 114 LEU A C 1
ATOM 846 O O . LEU A 1 114 ? 7.909 -4.193 8.621 1.00 91.44 114 LEU A O 1
ATOM 850 N N . PRO A 1 115 ? 9.784 -3.398 7.645 1.00 89.56 115 PRO A N 1
ATOM 851 C CA . PRO A 1 115 ? 10.169 -2.587 8.801 1.00 89.56 115 PRO A CA 1
ATOM 852 C C . PRO A 1 115 ? 9.067 -1.618 9.240 1.00 89.56 115 PRO A C 1
ATOM 854 O O . PRO A 1 115 ? 8.697 -1.619 10.410 1.00 89.56 115 PRO A O 1
ATOM 857 N N . PHE A 1 116 ? 8.470 -0.893 8.288 1.00 92.44 116 PHE A N 1
ATOM 858 C CA . PHE A 1 116 ? 7.382 0.052 8.547 1.00 92.44 116 PHE A CA 1
ATOM 859 C C . PHE A 1 116 ? 6.191 -0.601 9.266 1.00 92.44 116 PHE A C 1
ATOM 861 O O . PHE A 1 116 ? 5.696 -0.086 10.267 1.00 92.44 116 PHE A O 1
ATOM 868 N N . LEU A 1 117 ? 5.737 -1.766 8.795 1.00 91.38 117 LEU A N 1
ATOM 869 C CA . LEU A 1 117 ? 4.621 -2.480 9.417 1.00 91.38 117 LEU A CA 1
ATOM 870 C C . LEU A 1 117 ? 4.994 -3.035 10.799 1.00 91.38 117 LEU A C 1
ATOM 872 O O . LEU A 1 117 ? 4.149 -3.053 11.691 1.00 91.38 117 LEU A O 1
ATOM 876 N N . PHE A 1 118 ? 6.241 -3.466 11.013 1.00 86.06 118 PHE A N 1
ATOM 877 C CA . PHE A 1 118 ? 6.690 -3.924 12.333 1.00 86.06 118 PHE A CA 1
ATOM 878 C C . PHE A 1 118 ? 6.768 -2.799 13.359 1.00 86.06 118 PHE A C 1
ATOM 880 O O . PHE A 1 118 ? 6.451 -3.039 14.524 1.00 86.06 118 PHE A O 1
ATOM 887 N N . GLU A 1 119 ? 7.147 -1.592 12.949 1.00 85.88 119 GLU A N 1
ATOM 888 C CA . GLU A 1 119 ? 7.115 -0.409 13.813 1.00 85.88 119 GLU A CA 1
ATOM 889 C C . GLU A 1 119 ? 5.683 -0.122 14.277 1.00 85.88 119 GLU A C 1
ATOM 891 O O . GLU A 1 119 ? 5.442 -0.028 15.479 1.00 85.88 119 GLU A O 1
ATOM 896 N N . HIS A 1 120 ? 4.714 -0.141 13.357 1.00 86.25 120 HIS A N 1
ATOM 897 C CA . HIS A 1 120 ? 3.294 0.040 13.685 1.00 86.25 120 HIS A CA 1
ATOM 898 C C . HIS A 1 120 ? 2.714 -1.093 14.547 1.00 86.25 120 HIS A C 1
ATOM 900 O O . HIS A 1 120 ? 1.793 -0.868 15.322 1.00 86.25 120 HIS A O 1
ATOM 906 N N . LEU A 1 121 ? 3.248 -2.316 14.454 1.00 83.06 121 LEU A N 1
ATOM 907 C CA . LEU A 1 121 ? 2.859 -3.412 15.350 1.00 83.06 121 LEU A CA 1
ATOM 908 C C . LEU A 1 121 ? 3.427 -3.295 16.764 1.00 83.06 121 LEU A C 1
ATOM 910 O O . LEU A 1 121 ? 2.865 -3.890 17.687 1.00 83.06 121 LEU A O 1
ATOM 914 N N . SER A 1 122 ? 4.590 -2.659 16.899 1.00 72.00 122 SER A N 1
ATOM 915 C CA . SER A 1 122 ? 5.396 -2.662 18.126 1.00 72.00 122 SER A CA 1
ATOM 916 C C . SER A 1 122 ? 5.274 -1.364 18.920 1.00 72.00 122 SER A C 1
ATOM 918 O O . SER A 1 122 ? 5.848 -1.281 20.006 1.00 72.00 122 SER A O 1
ATOM 920 N N . ALA A 1 123 ? 4.565 -0.366 18.386 1.00 65.44 123 ALA A N 1
ATOM 921 C CA . ALA A 1 123 ? 4.284 0.880 19.077 1.00 65.44 123 ALA A CA 1
ATOM 922 C C . ALA A 1 123 ? 3.560 0.577 20.407 1.00 65.44 123 ALA A C 1
ATOM 924 O O . ALA A 1 123 ? 2.535 -0.112 20.400 1.00 65.44 123 ALA A O 1
ATOM 925 N N . PRO A 1 124 ? 4.115 0.995 21.561 1.00 56.03 124 PRO A N 1
ATOM 926 C CA . PRO A 1 124 ? 3.404 0.884 22.825 1.00 56.03 124 PRO A CA 1
ATOM 927 C C . PRO A 1 124 ? 2.182 1.812 22.781 1.00 56.03 124 PRO A C 1
ATOM 929 O O . PRO A 1 124 ? 2.320 2.904 22.233 1.00 56.03 124 PRO A O 1
ATOM 932 N N . PRO A 1 125 ? 1.036 1.422 23.371 1.00 53.59 125 PRO A N 1
ATOM 933 C CA . PRO A 1 125 ? -0.106 2.321 23.489 1.00 53.59 125 PRO A CA 1
ATOM 934 C C . PRO A 1 125 ? 0.349 3.609 24.182 1.00 53.59 125 PRO A C 1
ATOM 936 O O . PRO A 1 125 ? 0.888 3.562 25.296 1.00 53.59 125 PRO A O 1
ATOM 939 N N . LEU A 1 126 ? 0.226 4.742 23.492 1.00 48.28 126 LEU A N 1
ATOM 940 C CA . LEU A 1 126 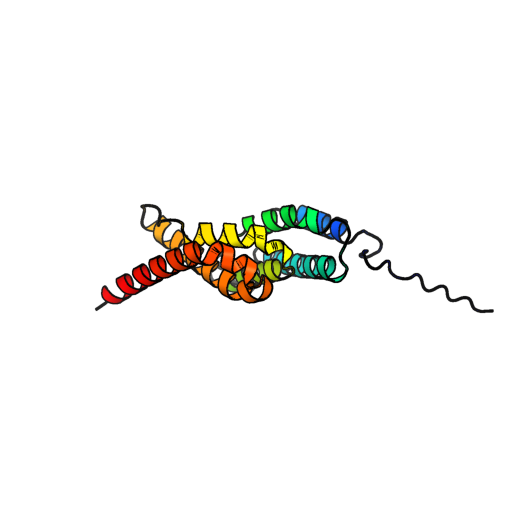? 0.507 6.048 24.072 1.00 48.28 126 LEU A CA 1
ATOM 941 C C . LEU A 1 126 ? -0.516 6.324 25.184 1.00 48.28 126 LEU A C 1
ATOM 943 O O . LEU A 1 126 ? -1.659 5.885 25.145 1.00 48.28 126 LEU A O 1
ATOM 947 N N . THR A 1 127 ? -0.054 6.977 26.246 1.00 44.03 127 THR A N 1
ATOM 948 C CA . THR A 1 127 ? -0.612 6.919 27.608 1.00 44.03 127 THR A CA 1
ATOM 949 C C . THR A 1 127 ? -1.921 7.688 27.849 1.00 44.03 127 THR A C 1
ATOM 951 O O . THR A 1 127 ? -2.187 8.066 28.987 1.00 44.03 127 THR A O 1
ATOM 954 N N 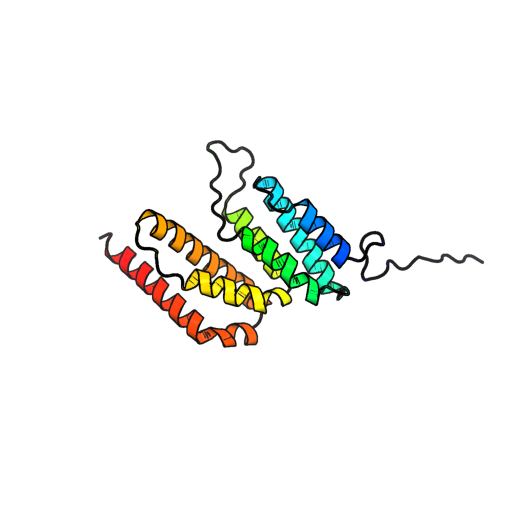. ASP A 1 128 ? -2.756 7.889 26.833 1.00 52.59 128 ASP A N 1
ATOM 955 C CA . ASP A 1 128 ? -4.078 8.506 26.954 1.00 52.59 128 ASP A CA 1
ATOM 956 C C . ASP A 1 128 ? -5.134 7.647 26.236 1.00 52.59 128 ASP A C 1
ATOM 958 O O . ASP A 1 128 ? -4.920 7.180 25.125 1.00 52.59 128 ASP A O 1
ATOM 962 N N . ALA A 1 129 ? -6.307 7.443 26.847 1.00 53.97 129 ALA A N 1
ATOM 963 C CA . ALA A 1 129 ? -7.315 6.472 26.381 1.00 53.97 129 ALA A CA 1
ATOM 964 C C . ALA A 1 129 ? -7.826 6.681 24.936 1.00 53.97 129 ALA A C 1
ATOM 966 O O . ALA A 1 129 ? -8.363 5.749 24.344 1.00 53.97 129 ALA A O 1
ATOM 967 N N . ALA A 1 130 ? -7.701 7.893 24.383 1.00 54.53 130 ALA A N 1
ATOM 968 C CA . ALA A 1 130 ? -8.017 8.172 22.979 1.00 54.53 130 ALA A CA 1
ATOM 969 C C . ALA A 1 130 ? -6.886 7.730 22.034 1.00 54.53 130 ALA A C 1
ATOM 971 O O . ALA A 1 130 ? -7.163 7.205 20.959 1.00 54.53 130 ALA A O 1
ATOM 972 N N . ASP A 1 131 ? -5.634 7.885 22.465 1.00 55.19 131 ASP A N 1
ATOM 973 C CA . ASP A 1 131 ? -4.459 7.449 21.713 1.00 55.19 131 ASP A CA 1
ATOM 974 C C . ASP A 1 131 ? -4.338 5.911 21.741 1.00 55.19 131 ASP A C 1
ATOM 976 O O . ASP A 1 131 ? -3.948 5.305 20.747 1.00 55.19 131 ASP A O 1
ATOM 980 N N . GLU A 1 132 ? -4.790 5.250 22.819 1.00 57.94 132 GLU A N 1
ATOM 981 C CA . GLU A 1 132 ? -4.827 3.780 22.911 1.00 57.94 132 GLU A CA 1
ATOM 982 C C . GLU A 1 132 ? -5.728 3.115 21.847 1.00 57.94 132 GLU A C 1
ATOM 984 O O . GLU A 1 132 ? -5.403 2.031 21.352 1.00 57.94 132 GLU A O 1
ATOM 989 N N . GLU A 1 133 ? -6.873 3.721 21.501 1.00 61.16 133 GLU A N 1
ATOM 990 C CA . GLU A 1 133 ? -7.833 3.149 20.541 1.00 61.16 133 GLU A CA 1
ATOM 991 C C . GLU A 1 133 ? -7.356 3.320 19.087 1.00 61.16 133 GLU A C 1
ATOM 993 O O . GLU A 1 133 ? -7.467 2.383 18.287 1.00 61.16 133 GLU A O 1
ATOM 998 N N . ASP A 1 134 ? -6.747 4.467 18.769 1.00 65.94 134 ASP A N 1
ATOM 999 C CA . ASP A 1 134 ? -6.135 4.738 17.462 1.00 65.94 134 ASP A CA 1
ATOM 1000 C C . ASP A 1 134 ? -4.864 3.891 17.237 1.00 65.94 134 ASP A C 1
ATOM 1002 O O . ASP A 1 134 ? -4.684 3.320 16.153 1.00 65.94 134 ASP A O 1
ATOM 1006 N N . ASP A 1 135 ? -4.028 3.710 18.268 1.00 66.81 135 ASP A N 1
ATOM 1007 C CA . ASP A 1 135 ? -2.850 2.832 18.219 1.00 66.81 135 ASP A CA 1
ATOM 1008 C C . ASP A 1 135 ? -3.250 1.363 17.986 1.00 66.81 135 ASP A C 1
ATOM 1010 O O . ASP A 1 135 ? -2.633 0.649 17.183 1.00 66.81 135 ASP A O 1
ATOM 1014 N N . ALA A 1 136 ? -4.324 0.900 18.638 1.00 71.50 136 ALA A N 1
ATOM 1015 C CA . ALA A 1 136 ? -4.847 -0.451 18.452 1.00 71.50 136 ALA A CA 1
ATOM 1016 C C . ALA A 1 136 ? -5.403 -0.679 17.033 1.00 71.50 136 ALA A C 1
ATOM 1018 O O . ALA A 1 136 ? -5.185 -1.751 16.456 1.00 71.50 136 ALA A O 1
ATOM 1019 N N . ASP A 1 137 ? -6.090 0.306 16.439 1.00 81.56 137 ASP A N 1
ATOM 1020 C CA . ASP A 1 137 ? -6.548 0.208 15.046 1.00 81.56 137 ASP A CA 1
ATOM 1021 C C . ASP A 1 137 ? -5.350 0.154 14.087 1.00 81.56 137 ASP A C 1
ATOM 1023 O O . ASP A 1 137 ? -5.294 -0.733 13.232 1.00 81.56 137 ASP A O 1
ATOM 1027 N N . GLY A 1 138 ? -4.337 1.008 14.276 1.00 87.75 138 GLY A N 1
ATOM 1028 C CA . GLY A 1 138 ? -3.107 0.995 13.476 1.00 87.75 138 GLY A CA 1
ATOM 1029 C C . GLY A 1 138 ? -2.370 -0.349 13.522 1.00 87.75 138 GLY A C 1
ATOM 1030 O O . GLY A 1 138 ? -2.019 -0.915 12.478 1.00 87.75 138 GLY A O 1
ATOM 1031 N N . ALA A 1 139 ? -2.222 -0.917 14.718 1.00 85.06 139 ALA A N 1
ATOM 1032 C CA . ALA A 1 139 ? -1.668 -2.248 14.934 1.00 85.06 139 ALA A CA 1
ATOM 1033 C C . ALA A 1 139 ? -2.460 -3.347 14.197 1.00 85.06 139 ALA A C 1
ATOM 1035 O O . ALA A 1 139 ? -1.876 -4.211 13.533 1.00 85.06 139 ALA A O 1
ATOM 1036 N N . MET A 1 140 ? -3.794 -3.302 14.246 1.00 86.56 140 MET A N 1
ATOM 1037 C CA . MET A 1 140 ? -4.651 -4.259 13.539 1.00 86.56 140 MET A CA 1
ATOM 1038 C C . MET A 1 140 ? -4.548 -4.121 12.016 1.00 86.56 140 MET A C 1
ATOM 1040 O O . MET A 1 140 ? -4.480 -5.133 11.307 1.00 86.56 140 MET A O 1
ATOM 1044 N N . GLN A 1 141 ? -4.471 -2.892 11.496 1.00 93.12 141 GLN A N 1
ATOM 1045 C CA . GLN A 1 141 ? -4.229 -2.653 10.071 1.00 93.12 141 GLN A CA 1
ATOM 1046 C C . GLN A 1 141 ? -2.862 -3.207 9.641 1.00 93.12 141 GLN A C 1
ATOM 1048 O O . GLN A 1 141 ? -2.751 -3.807 8.566 1.00 93.12 141 GLN A O 1
ATOM 1053 N N . ALA A 1 142 ? -1.836 -3.082 10.490 1.00 92.44 142 ALA A N 1
ATOM 1054 C CA . ALA A 1 142 ? -0.500 -3.601 10.210 1.00 92.44 142 ALA A CA 1
ATOM 1055 C C . ALA A 1 142 ? -0.477 -5.138 10.186 1.00 92.44 142 ALA A C 1
ATOM 1057 O O . ALA A 1 142 ? 0.107 -5.733 9.274 1.00 92.44 142 ALA A O 1
ATOM 1058 N N . LEU A 1 143 ? -1.183 -5.797 11.115 1.00 89.25 143 LEU A N 1
ATOM 1059 C CA . LEU A 1 143 ? -1.368 -7.254 11.099 1.00 89.25 143 LEU A CA 1
ATOM 1060 C C . LEU A 1 143 ? -2.066 -7.719 9.821 1.00 89.25 143 LEU A C 1
ATOM 1062 O O . LEU A 1 143 ? -1.626 -8.678 9.179 1.00 89.25 143 LEU A O 1
ATOM 1066 N N . GLN A 1 144 ? -3.140 -7.031 9.432 1.00 91.38 144 GLN A N 1
ATOM 1067 C CA . GLN A 1 144 ? -3.867 -7.346 8.210 1.00 91.38 144 GLN A CA 1
ATOM 1068 C C . GLN A 1 144 ? -2.956 -7.211 6.983 1.00 91.38 144 GLN A C 1
ATOM 1070 O O . GLN A 1 144 ? -2.918 -8.124 6.153 1.00 91.38 144 GLN A O 1
ATOM 1075 N N . ALA A 1 145 ? -2.185 -6.126 6.885 1.00 94.25 145 ALA A N 1
ATOM 1076 C CA . ALA A 1 145 ? -1.226 -5.913 5.805 1.00 94.25 145 ALA A CA 1
ATOM 1077 C C . ALA A 1 145 ? -0.173 -7.027 5.749 1.00 94.25 145 ALA A C 1
ATOM 1079 O O . ALA A 1 145 ? 0.008 -7.640 4.696 1.00 94.25 145 ALA A O 1
ATOM 1080 N N . LEU A 1 146 ? 0.455 -7.365 6.879 1.00 91.31 146 LEU A N 1
ATOM 1081 C CA . LEU A 1 146 ? 1.442 -8.445 6.956 1.00 91.31 146 LEU A CA 1
ATOM 1082 C C . LEU A 1 146 ? 0.857 -9.791 6.518 1.00 91.31 146 LEU A C 1
ATOM 1084 O O . LEU A 1 146 ? 1.496 -10.504 5.747 1.00 91.31 146 LEU A O 1
ATOM 1088 N N . SER A 1 147 ? -0.374 -10.116 6.929 1.00 89.25 147 SER A N 1
ATOM 1089 C CA . SER A 1 147 ? -1.031 -11.374 6.543 1.00 89.25 147 SER A CA 1
ATOM 1090 C C . SER A 1 147 ? -1.237 -11.505 5.026 1.00 89.25 147 SER A C 1
ATOM 1092 O O . SER A 1 147 ? -1.152 -12.602 4.475 1.00 89.25 147 SER A O 1
ATOM 1094 N N . LEU A 1 148 ? -1.469 -10.382 4.339 1.00 91.25 148 LEU A N 1
ATOM 1095 C CA . LEU A 1 148 ? -1.744 -10.333 2.903 1.00 91.25 148 LEU A CA 1
ATOM 1096 C C . LEU A 1 148 ? -0.482 -10.173 2.047 1.00 91.25 148 LEU A C 1
ATOM 1098 O O . LEU A 1 148 ? -0.489 -10.579 0.883 1.00 91.25 148 LEU A O 1
ATOM 1102 N N . LEU A 1 149 ? 0.579 -9.586 2.604 1.00 92.44 149 LEU A N 1
ATOM 1103 C CA . LEU A 1 149 ? 1.852 -9.348 1.918 1.00 92.44 149 LEU A CA 1
ATOM 1104 C C . LEU A 1 149 ? 2.851 -10.495 2.104 1.00 92.44 149 LEU A C 1
ATOM 1106 O O . LEU A 1 149 ? 3.706 -10.697 1.244 1.00 92.44 149 LEU A O 1
ATOM 1110 N N . ALA A 1 150 ? 2.729 -11.280 3.180 1.00 84.06 150 ALA A N 1
ATOM 1111 C CA . ALA A 1 150 ? 3.697 -12.315 3.539 1.00 84.06 150 ALA A CA 1
ATOM 1112 C C . ALA A 1 150 ? 3.995 -13.313 2.404 1.00 84.06 150 ALA A C 1
ATOM 1114 O O . ALA A 1 150 ? 5.150 -13.671 2.173 1.00 84.06 150 ALA A O 1
ATOM 1115 N N . ALA A 1 151 ? 2.966 -13.740 1.667 1.00 82.75 151 ALA A N 1
ATOM 1116 C CA . ALA A 1 151 ? 3.132 -14.677 0.557 1.00 82.75 151 ALA A CA 1
ATOM 1117 C C . ALA A 1 151 ? 3.892 -14.072 -0.638 1.00 82.75 151 ALA A C 1
ATOM 1119 O O . ALA A 1 151 ? 4.589 -14.799 -1.339 1.00 82.75 151 ALA A O 1
ATOM 1120 N N . GLU A 1 152 ? 3.765 -12.762 -0.859 1.00 88.06 152 GLU A N 1
ATOM 1121 C CA . GLU A 1 152 ? 4.369 -12.060 -1.998 1.00 88.06 152 GLU A CA 1
ATOM 1122 C C . GLU A 1 152 ? 5.836 -11.702 -1.736 1.00 88.06 152 GLU A C 1
ATOM 1124 O O . GLU A 1 152 ? 6.681 -11.801 -2.619 1.00 88.06 152 GLU A O 1
ATOM 1129 N N . TYR A 1 153 ? 6.148 -11.303 -0.503 1.00 89.19 153 TYR A N 1
ATOM 1130 C CA . TYR A 1 153 ? 7.497 -10.888 -0.105 1.00 89.19 153 TYR A CA 1
ATOM 1131 C C . TYR A 1 153 ? 8.410 -12.097 0.169 1.00 89.19 153 TYR A C 1
ATOM 1133 O O . TYR A 1 153 ? 9.629 -12.049 0.022 1.00 89.19 153 TYR A O 1
ATOM 1141 N N . GLY A 1 154 ? 7.816 -13.249 0.473 1.00 81.75 154 GLY A N 1
ATOM 1142 C CA . GLY A 1 154 ? 8.539 -14.504 0.584 1.00 81.75 154 GLY A CA 1
ATOM 1143 C C . GLY A 1 154 ? 9.248 -14.693 1.927 1.00 81.75 154 GLY A C 1
ATOM 1144 O O . GLY A 1 154 ? 9.551 -13.767 2.683 1.00 81.75 154 GLY A O 1
ATOM 1145 N N . ALA A 1 155 ? 9.518 -15.964 2.231 1.00 78.38 155 ALA A N 1
ATOM 1146 C CA . ALA A 1 155 ? 10.023 -16.394 3.531 1.00 78.38 155 ALA A CA 1
ATOM 1147 C C . ALA A 1 155 ? 11.358 -15.750 3.965 1.00 78.38 155 ALA A C 1
ATOM 1149 O O . ALA A 1 155 ? 11.460 -15.412 5.140 1.00 78.38 155 ALA A O 1
ATOM 1150 N N . PRO A 1 156 ? 12.373 -15.541 3.099 1.00 79.75 156 PRO A N 1
ATOM 1151 C CA . PRO A 1 156 ? 13.672 -15.028 3.548 1.00 79.75 156 PRO A CA 1
ATOM 1152 C C . PRO A 1 156 ? 13.600 -13.625 4.158 1.00 79.75 156 PRO A C 1
ATOM 1154 O O . PRO A 1 156 ? 14.250 -13.351 5.164 1.00 79.75 156 PRO A O 1
ATOM 1157 N N . GLN A 1 157 ? 12.785 -12.752 3.564 1.00 75.88 157 GLN A N 1
ATOM 1158 C CA . GLN A 1 157 ? 12.617 -11.372 4.017 1.00 75.88 157 GLN A CA 1
ATOM 1159 C C . GLN A 1 157 ? 11.840 -11.330 5.336 1.00 75.88 157 GLN A C 1
ATOM 1161 O O . GLN A 1 157 ? 12.241 -10.639 6.265 1.00 75.88 157 GLN A O 1
ATOM 1166 N N . LEU A 1 158 ? 10.790 -12.149 5.466 1.00 74.81 158 LEU A N 1
ATOM 1167 C CA . LEU A 1 158 ? 10.048 -12.301 6.721 1.00 74.81 158 LEU A CA 1
ATOM 1168 C C . LEU A 1 158 ? 10.900 -12.912 7.838 1.00 74.81 158 LEU A C 1
ATOM 1170 O O . LEU A 1 158 ? 10.793 -12.495 8.989 1.00 74.81 158 LEU A O 1
ATOM 1174 N N . LEU A 1 159 ? 11.748 -13.893 7.512 1.00 77.06 159 LEU A N 1
ATOM 1175 C CA . LEU A 1 159 ? 12.553 -14.615 8.495 1.00 77.06 159 LEU A CA 1
ATOM 1176 C C . LEU A 1 159 ? 13.585 -13.704 9.165 1.00 77.06 159 LEU A C 1
ATOM 1178 O O . LEU A 1 159 ? 13.826 -13.857 10.361 1.00 77.06 159 LEU A O 1
ATOM 1182 N N . HIS A 1 160 ? 14.118 -12.717 8.433 1.00 79.25 160 HIS A N 1
ATOM 1183 C CA . HIS A 1 160 ? 14.970 -11.666 9.000 1.00 79.25 160 HIS A CA 1
ATOM 1184 C C . HIS A 1 160 ? 14.292 -10.979 10.199 1.00 79.25 160 HIS A C 1
ATOM 1186 O O . HIS A 1 160 ? 14.949 -10.628 11.175 1.00 79.25 160 HIS A O 1
ATOM 1192 N N . HIS A 1 161 ? 12.964 -10.859 10.162 1.00 71.19 161 HIS A N 1
ATOM 1193 C CA . HIS A 1 161 ? 12.164 -10.180 11.176 1.00 71.19 161 HIS A CA 1
ATOM 1194 C C . HIS A 1 161 ? 11.318 -11.124 12.044 1.00 71.19 161 HIS A C 1
ATOM 1196 O O . HIS A 1 161 ? 10.451 -10.667 12.789 1.00 71.19 161 HIS A O 1
ATOM 1202 N N . ALA A 1 162 ? 11.562 -12.438 12.006 1.00 75.44 162 ALA A N 1
ATOM 1203 C CA . ALA A 1 162 ? 10.707 -13.415 12.684 1.00 75.44 162 ALA A CA 1
ATOM 1204 C C . ALA A 1 162 ? 10.678 -13.254 14.214 1.00 75.44 162 ALA A C 1
ATOM 1206 O O . ALA A 1 162 ? 9.627 -13.443 14.830 1.00 75.44 162 ALA A O 1
ATOM 1207 N N . GLN A 1 163 ? 11.810 -12.908 14.840 1.00 78.69 163 GLN A N 1
ATOM 1208 C CA . GLN A 1 163 ? 11.867 -12.731 16.294 1.00 78.69 163 GLN A CA 1
ATOM 1209 C C . GLN A 1 163 ? 11.101 -11.473 16.751 1.00 78.69 163 GLN A C 1
ATOM 1211 O O . GLN A 1 163 ? 10.227 -11.640 17.611 1.00 78.69 163 GLN A O 1
ATOM 1216 N N . PRO A 1 164 ? 11.328 -10.275 16.164 1.00 73.81 164 PRO A N 1
ATOM 1217 C CA . PRO A 1 164 ? 10.518 -9.089 16.446 1.00 73.81 164 PRO A CA 1
ATOM 1218 C C . PRO A 1 164 ? 9.029 -9.320 16.181 1.00 73.81 164 PRO A C 1
ATOM 1220 O O . PRO A 1 164 ? 8.208 -9.090 17.064 1.00 73.81 164 PRO A O 1
ATOM 1223 N N . LEU A 1 165 ? 8.681 -9.891 15.021 1.00 75.12 165 LEU A N 1
ATOM 1224 C CA . LEU A 1 165 ? 7.296 -10.201 14.662 1.00 75.12 165 LEU A CA 1
ATOM 1225 C C . LEU A 1 165 ? 6.632 -11.117 15.698 1.00 75.12 165 LEU A C 1
ATOM 1227 O O . LEU A 1 165 ? 5.520 -10.856 16.150 1.00 75.12 165 LEU A O 1
ATOM 1231 N N . GLY A 1 166 ? 7.318 -12.187 16.104 1.00 78.69 166 GLY A N 1
ATOM 1232 C CA . GLY A 1 166 ? 6.801 -13.106 17.112 1.00 78.69 166 GLY A CA 1
ATOM 1233 C C . GLY A 1 166 ? 6.602 -12.442 18.476 1.00 78.69 166 GLY A C 1
ATOM 1234 O O . GLY A 1 166 ? 5.668 -12.803 19.191 1.00 78.69 166 GLY A O 1
ATOM 1235 N N . ALA A 1 167 ? 7.463 -11.494 18.855 1.00 77.19 167 ALA A N 1
ATOM 1236 C CA . ALA A 1 167 ? 7.313 -10.739 20.095 1.00 77.19 167 ALA A CA 1
ATOM 1237 C C . ALA A 1 167 ? 6.085 -9.819 20.049 1.00 77.19 167 ALA A C 1
ATOM 1239 O O . ALA A 1 167 ? 5.252 -9.906 20.953 1.00 77.19 167 ALA A O 1
ATOM 1240 N N . SER A 1 168 ? 5.925 -9.033 18.981 1.00 75.19 168 SER A N 1
ATOM 1241 C CA . SER A 1 168 ? 4.791 -8.111 18.826 1.00 75.19 168 SER A CA 1
ATOM 1242 C C . SER A 1 168 ? 3.458 -8.859 18.727 1.00 75.19 168 SER A C 1
ATOM 1244 O O . SER A 1 168 ? 2.497 -8.495 19.399 1.00 75.19 168 SER A O 1
ATOM 1246 N N . LEU A 1 169 ? 3.409 -9.988 18.007 1.00 76.25 169 LEU A N 1
ATOM 1247 C CA . LEU A 1 169 ? 2.222 -10.854 17.963 1.00 76.25 169 LEU A CA 1
ATOM 1248 C C . LEU A 1 169 ? 1.823 -11.374 19.349 1.00 76.25 169 LEU A C 1
ATOM 1250 O O . LEU A 1 169 ? 0.650 -11.332 19.713 1.00 76.25 169 LEU A O 1
ATOM 1254 N N . ARG A 1 170 ? 2.787 -11.866 20.139 1.00 79.75 170 ARG A N 1
ATOM 1255 C CA . ARG A 1 170 ? 2.506 -12.349 21.501 1.00 79.75 170 ARG A CA 1
ATOM 1256 C C . ARG A 1 170 ? 1.995 -11.232 22.405 1.00 79.75 170 ARG A C 1
ATOM 1258 O O . ARG A 1 170 ? 1.081 -11.482 23.186 1.00 79.75 170 ARG A O 1
ATOM 1265 N N . ALA A 1 171 ? 2.562 -10.031 22.293 1.00 75.56 171 ALA A N 1
ATOM 1266 C CA . ALA A 1 171 ? 2.114 -8.871 23.056 1.00 75.56 171 ALA A CA 1
ATOM 1267 C C . ALA A 1 171 ? 0.653 -8.523 22.730 1.00 75.56 171 ALA A C 1
ATOM 1269 O O . ALA A 1 171 ? -0.165 -8.418 23.640 1.00 75.56 171 ALA A O 1
ATOM 1270 N N . GLN A 1 172 ? 0.289 -8.459 21.446 1.00 71.38 172 GLN A N 1
ATOM 1271 C CA . GLN A 1 172 ? -1.088 -8.158 21.044 1.00 71.38 172 GLN A CA 1
ATOM 1272 C C . GLN A 1 172 ? -2.084 -9.252 21.448 1.00 71.38 172 GLN A C 1
ATOM 1274 O O . GLN A 1 172 ? -3.175 -8.949 21.929 1.00 71.38 172 GLN A O 1
ATOM 1279 N N . LEU A 1 173 ? -1.707 -10.531 21.339 1.00 77.38 173 LEU A N 1
ATOM 1280 C CA . LEU A 1 173 ? -2.547 -11.633 21.824 1.00 77.38 173 LEU A CA 1
ATOM 1281 C C . LEU A 1 173 ? -2.782 -11.560 23.339 1.00 77.38 173 LEU A C 1
ATOM 1283 O O . LEU A 1 173 ? -3.878 -11.877 23.795 1.00 77.38 173 LEU A O 1
ATOM 1287 N N . ALA A 1 174 ? -1.787 -11.128 24.119 1.00 76.94 174 ALA A N 1
ATOM 1288 C CA . ALA A 1 174 ? -1.942 -10.940 25.559 1.00 76.94 174 ALA A CA 1
ATOM 1289 C C . ALA A 1 174 ? -2.924 -9.801 25.889 1.00 76.94 174 ALA A C 1
ATOM 1291 O O . ALA A 1 174 ? -3.773 -9.970 26.764 1.00 76.94 174 ALA A O 1
ATOM 1292 N N . VAL A 1 175 ? -2.862 -8.682 25.155 1.00 72.69 175 VAL A N 1
ATOM 1293 C CA . VAL A 1 175 ? -3.810 -7.557 25.293 1.00 72.69 175 VAL A CA 1
ATOM 1294 C C . VAL A 1 175 ? -5.242 -7.998 24.964 1.00 72.69 175 VAL A C 1
ATOM 1296 O O . VAL A 1 175 ? -6.169 -7.738 25.733 1.00 72.69 175 VAL A O 1
ATOM 1299 N N . LEU A 1 176 ? -5.430 -8.733 23.863 1.00 69.19 176 LEU A N 1
ATOM 1300 C CA . LEU A 1 176 ? -6.733 -9.288 23.477 1.00 69.19 176 LEU A CA 1
ATOM 1301 C C . LEU A 1 176 ? -7.272 -10.301 24.499 1.00 69.19 176 LEU A C 1
ATOM 1303 O O . LEU A 1 176 ? -8.467 -10.318 24.795 1.00 69.19 176 LEU A O 1
ATOM 1307 N N . ALA A 1 177 ? -6.402 -11.139 25.066 1.00 73.44 177 ALA A N 1
ATOM 1308 C CA . ALA A 1 177 ? -6.804 -12.084 26.101 1.00 73.44 177 ALA A CA 1
ATOM 1309 C C . ALA A 1 177 ? -7.287 -11.351 27.365 1.00 73.44 177 ALA A C 1
ATOM 1311 O O . ALA A 1 177 ? -8.347 -11.687 27.894 1.00 73.44 177 ALA A O 1
ATOM 1312 N N . ALA A 1 178 ? -6.570 -10.310 27.799 1.00 71.81 178 ALA A N 1
ATOM 1313 C CA . ALA A 1 178 ? -6.917 -9.520 28.980 1.00 71.81 178 ALA A CA 1
ATOM 1314 C C . ALA A 1 178 ? -8.259 -8.776 28.832 1.00 71.81 178 ALA A C 1
ATOM 1316 O O . ALA A 1 178 ? -9.064 -8.755 29.768 1.00 71.81 178 ALA A O 1
ATOM 1317 N N . SER A 1 179 ? -8.546 -8.222 27.649 1.00 67.00 179 SER A N 1
ATOM 1318 C CA . SER A 1 179 ? -9.812 -7.521 27.383 1.00 67.00 179 SER A CA 1
ATOM 1319 C C . SER A 1 179 ? -11.025 -8.461 27.327 1.00 67.00 179 SER A C 1
ATOM 1321 O O . SER A 1 179 ? -12.134 -8.057 27.685 1.00 67.00 179 SER A O 1
ATOM 1323 N N . SER A 1 180 ? -10.826 -9.734 26.964 1.00 63.12 180 SER A N 1
ATOM 1324 C CA . SER A 1 180 ? -11.883 -10.758 26.980 1.00 63.12 180 SER A CA 1
ATOM 1325 C C . SER A 1 180 ? -12.274 -11.216 28.393 1.00 63.12 180 SER A C 1
ATOM 1327 O O . SER A 1 180 ? -13.436 -11.534 28.641 1.00 63.12 180 SER A O 1
ATOM 1329 N N . THR A 1 181 ? -11.332 -11.192 29.343 1.00 63.00 181 THR A N 1
ATOM 1330 C CA . THR A 1 181 ? -11.553 -11.626 30.733 1.00 63.00 181 THR A CA 1
ATOM 1331 C C . THR A 1 181 ? -12.207 -10.571 31.631 1.00 63.00 181 THR A C 1
ATOM 1333 O O . THR A 1 181 ? -12.670 -10.909 32.713 1.00 63.00 181 THR A O 1
ATOM 1336 N N . GLY A 1 182 ? -12.278 -9.306 31.199 1.00 53.25 182 GLY A N 1
ATOM 1337 C CA . GLY A 1 182 ? -12.887 -8.205 31.963 1.00 53.25 182 GLY A CA 1
ATOM 1338 C C . GLY A 1 182 ? -14.374 -7.940 31.678 1.00 53.25 182 GLY A C 1
ATOM 1339 O O . GLY A 1 182 ? -14.939 -7.020 32.261 1.00 53.25 182 GLY A O 1
ATOM 1340 N N . ARG A 1 183 ? -15.011 -8.700 30.773 1.00 49.31 183 ARG A N 1
ATOM 1341 C CA . ARG A 1 183 ? -16.435 -8.543 30.390 1.00 49.31 183 ARG A CA 1
ATOM 1342 C C . ARG A 1 183 ? -17.386 -9.588 31.002 1.00 49.31 183 ARG A C 1
ATOM 1344 O O . ARG A 1 183 ? -18.521 -9.688 30.538 1.00 49.31 183 ARG A O 1
ATOM 1351 N N . SER A 1 184 ? -16.952 -10.364 32.000 1.00 38.56 184 SER A N 1
ATOM 1352 C CA . SER A 1 184 ? -17.792 -11.354 32.704 1.00 38.56 184 SER A CA 1
ATOM 1353 C C . SER A 1 184 ? -18.422 -10.804 33.976 1.00 38.56 184 SER A C 1
ATOM 1355 O O . SER A 1 184 ? -17.641 -10.266 34.793 1.00 38.56 184 SER A O 1
#

Radius of gyration: 20.09 Å; chains: 1; bounding box: 41×31×85 Å

Secondary structure (DSSP, 8-state):
----------TTEETTEEHHHHHHHHHHHSTT---HHHHHHHHHHHHHHHHHHHHTT-TTHHHHHHHHHHHHHTT-S----PPTT-SS---HHHHHHHHHHHHTT-GGGHHHHHHHHHHHHHPPPPSSHHHHHHHHHHHHHHHHHHHHHHHHH-HHHHHHTHHHHHHHHHHHHHHHHHHHHT--

InterPro domains:
  IPR029240 MMS19, N-terminal [PF14500] (21-173)
  IPR039920 DNA repair/transcription protein MMS19 [PTHR12891] (21-173)

pLDDT: mean 83.36, std 15.71, range [37.47, 98.19]

Organism: Emiliania huxleyi (NCBI:txid2903)

Sequence (184 aa):
GGEGGGKGEEVGSIGGVPAVRFLLGCLRAFDGEKDPRNLLSFLQLLRTLCARCEAVAAAGWSEAVGEVFDSLSYYFPISFTPPPGDSHGITRAHLLTSLIRTLRASPRFAPLALPFLFEHLSAPPLTDAADEEDDADGAMQALQALSLLAAEYGAPQLLHHAQPLGASLRAQLAVLAASSTGRS

Foldseek 3Di:
DDDPPDDPPPLQDDVNHGLLVVLVVLLVVCQPPDPLVVLLVSLQVLLVSLLSCQVSVGPCSLVSLVVSLVRLCVCPPPPDDDDPPDPVPDDSCSNLVSSLSSCLSALSSLVVLVVSLLCLLPDDQDDDPVSNVVSLSRNVSSVVSCVSNDVSNDDVSVVVCVVSVVVSVVVVVVVVVVVVVPPD